Protein AF-A0A4Y7ICF8-F1 (afdb_monomer)

Secondary structure (DSSP, 8-state):
----TT-----STTS---SB------B-TTT-PBPTTSTT-HHHH--SSTTB-TTS-B--TT--SS--SB-TTT--B-S-GGGGGT--EEEEEEEEEE-HHHHHSSS-HHHHHHT--HHHHHHHHTT-TT---EEE-SSS--------SS--GGGSTTSGGGGTTSEEE-THHHHHHHHHH--HHHHHHHHHHHHHHHHHT---S-HHHHHHHHHHHHHHHHHHHHHHHHHHHT--GGGGEEEEEEEPPPP----GGGS--

Radius of gyration: 26.01 Å; Cα contacts (8 Å, |Δi|>4): 330; chains: 1; bounding box: 62×52×72 Å

Structure (mmCIF, N/CA/C/O backbone):
data_AF-A0A4Y7ICF8-F1
#
_entry.id   AF-A0A4Y7ICF8-F1
#
loop_
_atom_site.group_PDB
_atom_site.id
_atom_site.type_symbol
_atom_site.label_atom_id
_atom_site.label_alt_id
_atom_site.label_comp_id
_atom_site.label_asym_id
_atom_site.label_entity_id
_atom_site.label_seq_id
_atom_site.pdbx_PDB_ins_code
_atom_site.Cartn_x
_atom_site.Cartn_y
_atom_site.Cartn_z
_atom_site.occupancy
_atom_site.B_iso_or_equiv
_atom_site.auth_seq_id
_atom_site.auth_comp_id
_atom_site.auth_asym_id
_atom_site.auth_atom_id
_atom_site.pdbx_PDB_model_num
ATOM 1 N N . MET A 1 1 ? -6.013 -11.583 -0.666 1.00 37.50 1 MET A N 1
ATOM 2 C CA . MET A 1 1 ? -6.434 -10.188 -0.905 1.00 37.50 1 MET A CA 1
ATOM 3 C C . MET A 1 1 ? -6.723 -10.080 -2.392 1.00 37.50 1 MET A C 1
ATOM 5 O O . MET A 1 1 ? -5.784 -10.169 -3.164 1.00 37.50 1 MET A O 1
ATOM 9 N N . LYS A 1 2 ? -7.990 -10.036 -2.812 1.00 24.94 2 LYS A N 1
ATOM 10 C CA . LYS A 1 2 ? -8.326 -9.649 -4.188 1.00 24.94 2 LYS A CA 1
ATOM 11 C C . LYS A 1 2 ? -8.774 -8.196 -4.107 1.00 24.94 2 LYS A C 1
ATOM 13 O O . LYS A 1 2 ? -9.753 -7.904 -3.429 1.00 24.94 2 LYS A O 1
ATOM 18 N N . LEU A 1 3 ? -7.976 -7.297 -4.672 1.00 37.34 3 LEU A N 1
ATOM 19 C CA . LEU A 1 3 ? -8.367 -5.911 -4.888 1.00 37.34 3 LEU A CA 1
ATOM 20 C C . LEU A 1 3 ? -9.124 -5.900 -6.213 1.00 37.34 3 LEU A C 1
ATOM 22 O O . LEU A 1 3 ? -8.518 -6.119 -7.259 1.00 37.34 3 LEU A O 1
ATOM 26 N N . ASP A 1 4 ? -10.441 -5.716 -6.172 1.00 30.91 4 ASP A N 1
ATOM 27 C CA . ASP A 1 4 ? -11.190 -5.495 -7.404 1.00 30.91 4 ASP A CA 1
ATOM 28 C C . ASP A 1 4 ? -10.777 -4.152 -8.006 1.00 30.91 4 ASP A C 1
ATOM 30 O O . ASP A 1 4 ? -10.758 -3.122 -7.330 1.00 30.91 4 ASP A O 1
ATOM 34 N N . ARG A 1 5 ? -10.440 -4.164 -9.301 1.00 43.84 5 ARG A N 1
ATOM 35 C CA . ARG A 1 5 ? -9.930 -2.995 -10.036 1.00 43.84 5 ARG A CA 1
ATOM 36 C C . ARG A 1 5 ? -10.930 -1.833 -10.125 1.00 43.84 5 ARG A C 1
ATOM 38 O O . ARG A 1 5 ? -10.510 -0.726 -10.433 1.00 43.84 5 ARG A O 1
ATOM 45 N N . ASN A 1 6 ? -12.212 -2.063 -9.829 1.00 36.66 6 ASN A N 1
ATOM 46 C CA . ASN A 1 6 ? -13.286 -1.085 -10.033 1.00 36.66 6 ASN A CA 1
ATOM 47 C C . ASN A 1 6 ? -14.103 -0.718 -8.790 1.00 36.66 6 ASN A C 1
ATOM 49 O O . ASN A 1 6 ? -14.932 0.185 -8.870 1.00 36.66 6 ASN A O 1
ATOM 53 N N . GLU A 1 7 ? -13.862 -1.327 -7.630 1.00 34.97 7 GLU A N 1
ATOM 54 C CA . GLU A 1 7 ? -14.516 -0.900 -6.397 1.00 34.97 7 GLU A CA 1
ATOM 55 C C . GLU A 1 7 ? -13.495 -0.794 -5.278 1.00 34.97 7 GLU A C 1
ATOM 57 O O . GLU A 1 7 ? -12.789 -1.737 -4.937 1.00 34.97 7 GLU A O 1
ATOM 62 N N . SER A 1 8 ? -13.448 0.376 -4.648 1.00 36.78 8 SER A N 1
ATOM 63 C CA . SER A 1 8 ? -12.671 0.634 -3.441 1.00 36.78 8 SER A CA 1
ATOM 64 C C . SER A 1 8 ? -13.301 -0.053 -2.215 1.00 36.78 8 SER A C 1
ATOM 66 O O . SER A 1 8 ? -13.486 0.549 -1.158 1.00 36.78 8 SER A O 1
ATOM 68 N N . LYS A 1 9 ? -13.659 -1.331 -2.349 1.00 33.44 9 LYS A N 1
ATOM 69 C CA . LYS A 1 9 ? -14.161 -2.198 -1.290 1.00 33.44 9 LYS A CA 1
ATOM 70 C C . LYS A 1 9 ? -13.229 -3.391 -1.178 1.00 33.44 9 LYS A C 1
ATOM 72 O O . LYS A 1 9 ? -13.074 -4.181 -2.101 1.00 33.44 9 LYS A O 1
ATOM 77 N N . ILE A 1 10 ? -12.594 -3.507 -0.021 1.00 41.25 10 ILE A N 1
ATOM 78 C CA . ILE A 1 10 ? -11.820 -4.692 0.324 1.00 41.25 10 ILE A CA 1
ATOM 79 C C . ILE A 1 10 ? -12.811 -5.671 0.935 1.00 41.25 10 ILE A C 1
ATOM 81 O O . ILE A 1 10 ? -13.218 -5.512 2.085 1.00 41.25 10 ILE A O 1
ATOM 85 N N . PHE A 1 11 ? -13.224 -6.665 0.159 1.00 32.59 11 PHE A N 1
ATOM 86 C CA . PHE A 1 11 ? -13.997 -7.781 0.683 1.00 32.59 11 PHE A CA 1
ATOM 87 C C . PHE A 1 11 ? -13.032 -8.805 1.286 1.00 32.59 11 PHE A C 1
ATOM 89 O O . PHE A 1 11 ? -12.333 -9.532 0.580 1.00 32.59 11 PHE A O 1
ATOM 96 N N . PHE A 1 12 ? -12.984 -8.873 2.615 1.00 34.16 12 PHE A N 1
ATOM 97 C CA . PHE A 1 12 ? -12.496 -10.059 3.311 1.00 34.16 12 PHE A CA 1
ATOM 98 C C . PHE A 1 12 ? -13.702 -10.977 3.534 1.00 34.16 12 PHE A C 1
ATOM 100 O O . PHE A 1 12 ? -14.406 -10.787 4.515 1.00 34.16 12 PHE A O 1
ATOM 107 N N . TYR A 1 13 ? -13.949 -11.930 2.622 1.00 32.75 13 TYR A N 1
ATOM 108 C CA . TYR A 1 13 ? -14.934 -13.022 2.772 1.00 32.75 13 TYR A CA 1
ATOM 109 C C . TYR A 1 13 ? -16.255 -12.606 3.452 1.00 32.75 13 TYR A C 1
ATOM 111 O O . TYR A 1 13 ? -16.385 -12.800 4.659 1.00 32.75 13 TYR A O 1
ATOM 119 N N . ASP A 1 14 ? -17.203 -12.031 2.701 1.00 33.19 14 ASP A N 1
ATOM 120 C CA . ASP A 1 14 ? -18.605 -11.775 3.106 1.00 33.19 14 ASP A CA 1
ATOM 121 C C . ASP A 1 14 ? -18.834 -11.200 4.519 1.00 33.19 14 ASP A C 1
ATOM 123 O O . ASP A 1 14 ? -19.905 -11.347 5.109 1.00 33.19 14 ASP A O 1
ATOM 127 N N . ARG A 1 15 ? -17.837 -10.511 5.081 1.00 39.94 15 ARG A N 1
ATOM 128 C CA . ARG A 1 15 ? -17.901 -9.891 6.403 1.00 39.94 15 ARG A CA 1
ATOM 129 C C . ARG A 1 15 ? -17.785 -8.374 6.286 1.00 39.94 15 ARG A C 1
ATOM 131 O O . ARG A 1 15 ? -17.076 -7.883 5.404 1.00 39.94 15 ARG A O 1
ATOM 138 N N . PRO A 1 16 ? -18.478 -7.616 7.161 1.00 50.25 16 PRO A N 1
ATOM 139 C CA . PRO A 1 16 ? -18.352 -6.165 7.203 1.00 50.25 16 PRO A CA 1
ATOM 140 C C . PRO A 1 16 ? -16.881 -5.780 7.354 1.00 50.25 16 PRO A C 1
ATOM 142 O O . PRO A 1 16 ? -16.110 -6.510 7.965 1.00 50.25 16 PRO A O 1
ATOM 145 N N . VAL A 1 17 ? -16.505 -4.636 6.790 1.00 57.00 17 VAL A N 1
ATOM 146 C CA . VAL A 1 17 ? -15.157 -4.051 6.803 1.00 57.00 17 VAL A CA 1
ATOM 147 C C . VAL A 1 17 ? -14.599 -4.017 8.242 1.00 57.00 17 VAL A C 1
ATOM 149 O O . VAL A 1 17 ? -14.860 -3.090 9.011 1.00 57.00 17 VAL A O 1
ATOM 152 N N . VAL A 1 18 ? -13.866 -5.061 8.649 1.00 65.12 18 VAL A N 1
ATOM 153 C CA . VAL A 1 18 ? -13.251 -5.151 9.982 1.00 65.12 18 VAL A CA 1
ATOM 154 C C . VAL A 1 18 ? -11.873 -4.508 9.912 1.00 65.12 18 VAL A C 1
ATOM 156 O O . VAL A 1 18 ? -11.056 -4.882 9.075 1.00 65.12 18 VAL A O 1
ATOM 159 N N . GLY A 1 19 ? -11.615 -3.547 10.796 1.00 82.88 19 GLY A N 1
ATOM 160 C CA . GLY A 1 19 ? -10.272 -3.019 11.031 1.00 82.88 19 GLY A CA 1
ATOM 161 C C . GLY A 1 19 ? -9.960 -1.633 10.467 1.00 82.88 19 GLY A C 1
ATOM 162 O O . GLY A 1 19 ? -8.844 -1.159 10.665 1.00 82.88 19 GLY A O 1
ATOM 163 N N . GLU A 1 20 ? -10.912 -0.965 9.808 1.00 91.06 20 GLU A N 1
ATOM 164 C CA . GLU A 1 20 ? -10.698 0.396 9.300 1.00 91.06 20 GLU A CA 1
ATOM 165 C C . GLU A 1 20 ? -10.719 1.435 10.432 1.00 91.06 20 GLU A C 1
ATOM 167 O O . GLU A 1 20 ? -11.719 1.580 11.142 1.00 91.06 20 GLU A O 1
ATOM 172 N N . VAL A 1 21 ? -9.622 2.181 10.568 1.00 93.38 21 VAL A N 1
ATOM 173 C CA . VAL A 1 21 ? -9.504 3.346 11.449 1.00 93.38 21 VAL A CA 1
ATOM 174 C C . VAL A 1 21 ? -9.906 4.589 10.661 1.00 93.38 21 VAL A C 1
ATOM 176 O O . VAL A 1 21 ? -9.230 4.969 9.705 1.00 93.38 21 VAL A O 1
ATOM 179 N N . THR A 1 22 ? -11.001 5.230 11.066 1.00 91.94 22 THR A N 1
ATOM 180 C CA . THR A 1 22 ? -11.553 6.405 10.370 1.00 91.94 22 THR A CA 1
ATOM 181 C C . THR A 1 22 ? -11.312 7.703 11.127 1.00 91.94 22 THR A C 1
ATOM 183 O O . THR A 1 22 ? -11.233 8.767 10.513 1.00 91.94 22 THR A O 1
ATOM 186 N N . LYS A 1 23 ? -11.181 7.641 12.456 1.00 92.50 23 LYS A N 1
ATOM 187 C CA . LYS A 1 23 ? -10.997 8.820 13.303 1.00 92.50 23 LYS A CA 1
ATOM 188 C C . LYS A 1 23 ? -9.555 8.927 13.801 1.00 92.50 23 LYS A C 1
ATOM 190 O O . LYS A 1 23 ? -8.957 7.917 14.165 1.00 92.50 23 LYS A O 1
ATOM 195 N N . PRO A 1 24 ? -9.011 10.150 13.917 1.00 92.12 24 PRO A N 1
ATOM 196 C CA . PRO A 1 24 ? -7.661 10.367 14.438 1.00 92.12 24 PRO A CA 1
ATOM 197 C C . PRO A 1 24 ? -7.585 10.285 15.974 1.00 92.12 24 PRO A C 1
ATOM 199 O O . PRO A 1 24 ? -6.499 10.369 16.542 1.00 92.12 24 PRO A O 1
ATOM 202 N N . TYR A 1 25 ? -8.725 10.171 16.661 1.00 91.38 25 TYR A N 1
ATOM 203 C CA . TYR A 1 25 ? -8.789 10.214 18.120 1.00 91.38 25 TYR A CA 1
ATOM 204 C C . TYR A 1 25 ? -8.267 8.924 18.772 1.00 91.38 25 TYR A C 1
ATOM 206 O O . TYR A 1 25 ? -8.345 7.834 18.201 1.00 91.38 25 TYR A O 1
ATOM 214 N N . THR A 1 26 ? -7.737 9.056 19.991 1.00 91.31 26 THR A N 1
ATOM 215 C CA . THR A 1 26 ? -7.115 7.964 20.754 1.00 91.31 26 THR A CA 1
ATOM 216 C C . THR A 1 26 ? -7.992 7.531 21.930 1.00 91.31 26 THR A C 1
ATOM 218 O O . THR A 1 26 ? -8.698 6.528 21.835 1.00 91.31 26 THR A O 1
ATOM 221 N N . PHE A 1 27 ? -7.979 8.304 23.014 1.00 90.44 27 PHE A N 1
ATOM 222 C CA . PHE A 1 27 ? -8.767 8.096 24.225 1.00 90.44 27 PHE A CA 1
ATOM 223 C C . PHE A 1 27 ? -9.608 9.331 24.527 1.00 90.44 27 PHE A C 1
ATOM 225 O O . PHE A 1 27 ? -9.193 10.465 24.276 1.00 90.44 27 PHE A O 1
ATOM 232 N N . HIS A 1 28 ? -10.774 9.113 25.121 1.00 89.94 28 HIS A N 1
ATOM 233 C CA . HIS A 1 28 ? -11.604 10.195 25.616 1.00 89.94 28 HIS A CA 1
ATOM 234 C C . HIS A 1 28 ? -11.000 10.785 26.900 1.00 89.94 28 HIS A C 1
ATOM 236 O O . HIS A 1 28 ? -10.842 10.088 27.904 1.00 89.94 28 HIS A O 1
ATOM 242 N N . TYR A 1 29 ? -10.742 12.093 26.898 1.00 89.06 29 TYR A N 1
ATOM 243 C CA . TYR A 1 29 ? -10.015 12.823 27.948 1.00 89.06 29 TYR A CA 1
ATOM 244 C C . TYR A 1 29 ? -10.565 12.671 29.381 1.00 89.06 29 TYR A C 1
ATOM 246 O O . TYR A 1 29 ? -9.799 12.727 30.334 1.00 89.06 29 TYR A O 1
ATOM 254 N N . LYS A 1 30 ? -11.884 12.488 29.560 1.00 91.31 30 LYS A N 1
ATOM 255 C CA . LYS A 1 30 ? -12.498 12.295 30.896 1.00 91.31 30 LYS A CA 1
ATOM 256 C C . LYS A 1 30 ? -12.549 10.848 31.365 1.00 91.31 30 LYS A C 1
ATOM 258 O O . LYS A 1 30 ? -12.506 10.594 32.560 1.00 91.31 30 LYS A O 1
ATOM 263 N N . THR A 1 31 ? -12.772 9.914 30.445 1.00 87.38 31 THR A N 1
ATOM 264 C CA . THR A 1 31 ? -13.128 8.530 30.798 1.00 87.38 31 THR A CA 1
ATOM 265 C C . THR A 1 31 ? -11.957 7.577 30.616 1.00 87.38 31 THR A C 1
ATOM 267 O O . THR A 1 31 ? -12.065 6.426 31.029 1.00 87.38 31 THR A O 1
ATOM 270 N N . ASN A 1 32 ? -10.869 8.028 29.974 1.00 88.00 32 ASN A N 1
ATOM 271 C CA . ASN A 1 32 ? -9.733 7.209 29.551 1.00 88.00 32 ASN A CA 1
ATOM 272 C C . ASN A 1 32 ? -10.155 5.955 28.764 1.00 88.00 32 ASN A C 1
ATOM 274 O O . ASN A 1 32 ? -9.420 4.973 28.693 1.00 88.00 32 ASN A O 1
ATOM 278 N N . LYS A 1 33 ? -11.350 5.982 28.157 1.00 89.31 33 LYS A N 1
ATOM 279 C CA . LYS A 1 33 ? -11.840 4.917 27.282 1.00 89.31 33 LYS A CA 1
ATOM 280 C C . LYS A 1 33 ? -11.407 5.189 25.843 1.00 89.31 33 LYS A C 1
ATOM 282 O O . LYS A 1 33 ? -11.409 6.352 25.430 1.00 89.31 33 LYS A O 1
ATOM 287 N N . PRO A 1 34 ? -11.031 4.153 25.079 1.00 91.94 34 PRO A N 1
ATOM 288 C CA . PRO A 1 34 ? -10.636 4.316 23.690 1.00 91.94 34 PRO A CA 1
ATOM 289 C C . PRO A 1 34 ? -11.825 4.784 22.854 1.00 91.94 34 PRO A C 1
ATOM 291 O O . PRO A 1 34 ? -12.951 4.309 23.013 1.00 91.94 34 PRO A O 1
ATOM 294 N N . GLU A 1 35 ? -11.558 5.708 21.941 1.00 91.69 35 GLU A N 1
ATOM 295 C CA . GLU A 1 35 ? -12.578 6.255 21.054 1.00 91.69 35 GLU A CA 1
ATOM 296 C C . GLU A 1 35 ? -13.023 5.234 19.999 1.00 91.69 35 GLU A C 1
ATOM 298 O O . GLU A 1 35 ? -12.232 4.438 19.475 1.00 91.69 35 GLU A O 1
ATOM 303 N N . LYS A 1 36 ? -14.318 5.263 19.659 1.00 90.12 36 LYS A N 1
ATOM 304 C CA . LYS A 1 36 ? -14.873 4.387 18.619 1.00 90.12 36 LYS A CA 1
ATOM 305 C C . LYS A 1 36 ? -14.318 4.795 17.253 1.00 90.12 36 LYS A C 1
ATOM 307 O O . LYS A 1 36 ? -14.402 5.964 16.879 1.00 90.12 36 LYS A O 1
ATOM 312 N N . ASP A 1 37 ? -13.795 3.813 16.522 1.00 90.62 37 ASP A N 1
ATOM 313 C CA . ASP A 1 37 ? -13.141 3.943 15.211 1.00 90.62 37 ASP A CA 1
ATOM 314 C C . ASP A 1 37 ? -11.835 4.763 15.221 1.00 90.62 37 ASP A C 1
ATOM 316 O O . ASP A 1 37 ? -11.350 5.184 14.170 1.00 90.62 37 ASP A O 1
ATOM 320 N N . GLY A 1 38 ? -11.270 4.980 16.415 1.00 92.06 38 GLY A N 1
ATOM 321 C CA . GLY A 1 38 ? -9.964 5.596 16.629 1.00 92.06 38 GLY A CA 1
ATOM 322 C C . GLY A 1 38 ? -8.797 4.601 16.641 1.00 92.06 38 GLY A C 1
ATOM 323 O O . GLY A 1 38 ? -8.974 3.391 16.483 1.00 92.06 38 GLY A O 1
ATOM 324 N N . LEU A 1 39 ? -7.592 5.111 16.912 1.00 91.12 39 LEU A N 1
ATOM 325 C CA . LEU A 1 39 ? -6.333 4.343 16.896 1.00 91.12 39 LEU A CA 1
ATOM 326 C C . LEU A 1 39 ? -6.250 3.217 17.940 1.00 91.12 39 LEU A C 1
ATOM 328 O O . LEU A 1 39 ? -5.434 2.315 17.798 1.00 91.12 39 LEU A O 1
ATOM 332 N N . PHE A 1 40 ? -7.082 3.255 18.983 1.00 91.94 40 PHE A N 1
ATOM 333 C CA . PHE A 1 40 ? -7.100 2.250 20.054 1.00 91.94 40 PHE A CA 1
ATOM 334 C C . PHE A 1 40 ? -8.442 1.515 20.169 1.00 91.94 40 PHE A C 1
ATOM 336 O O . PHE A 1 40 ? -8.680 0.828 21.169 1.00 91.94 40 PHE A O 1
ATOM 343 N N . CYS A 1 41 ? -9.309 1.654 19.157 1.00 91.75 41 CYS A N 1
ATOM 344 C CA . CYS A 1 41 ? -10.684 1.171 19.182 1.00 91.75 41 CYS A CA 1
ATOM 345 C C . CYS A 1 41 ? -10.776 -0.329 19.499 1.00 91.75 41 CYS A C 1
ATOM 347 O O . CYS A 1 41 ? -10.203 -1.169 18.805 1.00 91.75 41 CYS A O 1
ATOM 349 N N . GLU A 1 42 ? -11.568 -0.677 20.515 1.00 91.12 42 GLU A N 1
ATOM 350 C CA . GLU A 1 42 ? -11.774 -2.070 20.935 1.00 91.12 42 GLU A CA 1
ATOM 351 C C . GLU A 1 42 ? -12.472 -2.926 19.875 1.00 91.12 42 GLU A C 1
ATOM 353 O O . GLU A 1 42 ? -12.245 -4.127 19.802 1.00 91.12 42 GLU A O 1
ATOM 358 N N . ARG A 1 43 ? -13.283 -2.310 19.007 1.00 90.00 43 ARG A N 1
ATOM 359 C CA . ARG A 1 43 ? -13.932 -2.995 17.880 1.00 90.00 43 ARG A CA 1
ATOM 360 C C . ARG A 1 43 ? -12.917 -3.462 16.832 1.00 90.00 43 ARG A C 1
ATOM 362 O O . ARG A 1 43 ? -13.152 -4.458 16.160 1.00 90.00 43 ARG A O 1
ATOM 369 N N . ILE A 1 44 ? -11.823 -2.716 16.666 1.00 90.25 44 ILE A N 1
ATOM 370 C CA . ILE A 1 44 ? -10.804 -2.959 15.635 1.00 90.25 44 ILE A CA 1
ATOM 371 C C . ILE A 1 44 ? -9.700 -3.863 16.160 1.00 90.25 44 ILE A C 1
ATOM 373 O O . ILE A 1 44 ? -9.305 -4.788 15.465 1.00 90.25 44 ILE A O 1
ATOM 377 N N . PHE A 1 45 ? -9.194 -3.581 17.359 1.00 91.00 45 PHE A N 1
ATOM 378 C CA . PHE A 1 45 ? -8.026 -4.267 17.910 1.00 91.00 45 PHE A CA 1
ATOM 379 C C . PHE A 1 45 ? -8.387 -5.350 18.932 1.00 91.00 45 PHE A C 1
ATOM 381 O O . PHE A 1 45 ? -7.522 -6.130 19.308 1.00 91.00 45 PHE A O 1
ATOM 388 N N . GLY A 1 46 ? -9.631 -5.389 19.410 1.00 89.56 46 GLY A N 1
ATOM 389 C CA . GLY A 1 46 ? -10.081 -6.287 20.473 1.00 89.56 46 GLY A CA 1
ATOM 390 C C . GLY A 1 46 ? -10.212 -5.606 21.844 1.00 89.56 46 GLY A C 1
ATOM 391 O O . GLY A 1 46 ? -9.782 -4.459 22.027 1.00 89.56 46 GLY A O 1
ATOM 392 N N . PRO A 1 47 ? -10.810 -6.292 22.830 1.00 91.06 47 PRO A N 1
ATOM 393 C CA . PRO A 1 47 ? -11.186 -5.715 24.121 1.00 91.06 47 PRO A CA 1
ATOM 394 C C . PRO A 1 47 ? -9.977 -5.401 25.013 1.00 91.06 47 PRO A C 1
ATOM 396 O O . PRO A 1 47 ? -8.954 -6.084 24.960 1.00 91.06 47 PRO A O 1
ATOM 399 N N . ILE A 1 48 ? -10.089 -4.382 25.877 1.00 89.62 48 ILE A N 1
ATOM 400 C CA . ILE A 1 48 ? -9.030 -4.040 26.855 1.00 89.62 48 ILE A CA 1
ATOM 401 C C . ILE A 1 48 ? -8.886 -5.137 27.913 1.00 89.62 48 ILE A C 1
ATOM 403 O O . ILE A 1 48 ? -7.773 -5.504 28.293 1.00 89.62 48 ILE A O 1
ATOM 407 N N . LYS A 1 49 ? -10.017 -5.654 28.398 1.00 89.31 49 LYS A N 1
ATOM 408 C CA . LYS A 1 49 ? -10.081 -6.721 29.397 1.00 89.31 49 LYS A CA 1
ATOM 409 C C . LYS A 1 49 ? -10.727 -7.948 28.771 1.00 89.31 49 LYS A C 1
ATOM 411 O O . LYS A 1 49 ? -11.736 -7.833 28.084 1.00 89.31 49 LYS A O 1
ATOM 416 N N . SER A 1 50 ? -10.143 -9.111 29.020 1.00 89.56 50 SER A N 1
ATOM 417 C CA . SER A 1 50 ? -10.588 -10.376 28.443 1.00 89.56 50 SER A CA 1
ATOM 418 C C . SER A 1 50 ? -12.052 -10.647 28.806 1.00 89.56 50 SER A C 1
ATOM 420 O O . SER A 1 50 ? -12.426 -10.573 29.975 1.00 89.56 50 SER A O 1
ATOM 422 N N . GLY A 1 51 ? -12.885 -10.908 27.795 1.00 85.69 51 GLY A N 1
ATOM 423 C CA . GLY A 1 51 ? -14.311 -11.199 27.973 1.00 85.69 51 GLY A CA 1
ATOM 424 C C . GLY A 1 51 ? -15.197 -9.992 28.306 1.00 85.69 51 GLY A C 1
ATOM 425 O O . GLY A 1 51 ? -16.389 -10.181 28.519 1.00 85.69 51 GLY A O 1
ATOM 426 N N . ILE A 1 52 ? -14.669 -8.761 28.333 1.00 89.94 52 ILE A N 1
ATOM 427 C CA . ILE A 1 52 ? -15.435 -7.537 28.630 1.00 89.94 52 ILE A CA 1
ATOM 428 C C . ILE A 1 52 ? -15.442 -6.624 27.402 1.00 89.94 52 ILE A C 1
ATOM 430 O O . ILE A 1 52 ? -14.386 -6.279 26.877 1.00 89.94 52 ILE A O 1
ATOM 434 N N . CYS A 1 53 ? -16.624 -6.195 26.958 1.00 90.62 53 CYS A N 1
ATOM 435 C CA . CYS A 1 53 ? -16.758 -5.249 25.851 1.00 90.62 53 CYS A CA 1
ATOM 436 C C . CYS A 1 53 ? -16.682 -3.779 26.315 1.00 90.62 53 CYS A C 1
ATOM 438 O O . CYS A 1 53 ? -16.835 -3.475 27.499 1.00 90.62 53 CYS A O 1
ATOM 440 N N . ALA A 1 54 ? -16.557 -2.840 25.370 1.00 88.81 54 ALA A N 1
ATOM 441 C CA . ALA A 1 54 ? -16.478 -1.399 25.655 1.00 88.81 54 ALA A CA 1
ATOM 442 C C . ALA A 1 54 ? -17.690 -0.835 26.439 1.00 88.81 54 ALA A C 1
ATOM 444 O O . ALA A 1 54 ? -17.551 0.115 27.224 1.00 88.81 54 ALA A O 1
ATOM 445 N N . CYS A 1 55 ? -18.880 -1.428 26.251 1.00 89.69 55 CYS A N 1
ATOM 446 C CA . CYS A 1 55 ? -20.106 -1.076 26.982 1.00 89.69 55 CYS A CA 1
ATOM 447 C C . CYS A 1 55 ? -20.098 -1.557 28.443 1.00 89.69 55 CYS A C 1
ATOM 449 O O . CYS A 1 55 ? -20.902 -1.076 29.234 1.00 89.69 55 CYS A O 1
ATOM 451 N N . GLY A 1 56 ? -19.199 -2.475 28.812 1.00 85.44 56 GLY A N 1
ATOM 452 C CA . GLY A 1 56 ? -19.148 -3.098 30.137 1.00 85.44 56 GLY A CA 1
ATOM 453 C C . GLY A 1 56 ? -19.912 -4.420 30.248 1.00 85.44 56 GLY A C 1
ATOM 454 O O . GLY A 1 56 ? -19.898 -5.023 31.318 1.00 85.44 56 GLY A O 1
ATOM 455 N N . ASN A 1 57 ? -20.532 -4.906 29.166 1.00 86.12 57 ASN A N 1
ATOM 456 C CA . ASN A 1 57 ? -21.091 -6.259 29.145 1.00 86.12 57 ASN A CA 1
ATOM 457 C C . ASN A 1 57 ? -19.936 -7.266 29.188 1.00 86.12 57 ASN A C 1
ATOM 459 O O . ASN A 1 57 ? -18.936 -7.087 28.487 1.00 86.12 57 ASN A O 1
ATOM 463 N N . TYR A 1 58 ? -20.073 -8.313 29.997 1.00 83.31 58 TYR A N 1
ATOM 464 C CA . TYR A 1 58 ? -19.064 -9.356 30.142 1.00 83.31 58 TYR A CA 1
ATOM 465 C C . TYR A 1 58 ? -19.626 -10.718 29.734 1.00 83.31 58 TYR A C 1
ATOM 467 O O . TYR A 1 58 ? -20.822 -10.973 29.878 1.00 83.31 58 TYR A O 1
ATOM 475 N N . ARG A 1 59 ? -18.756 -11.590 29.227 1.00 78.88 59 ARG A N 1
ATOM 476 C CA . ARG A 1 59 ? -19.043 -12.996 28.934 1.00 78.88 59 ARG A CA 1
ATOM 477 C C . ARG A 1 59 ? -17.851 -13.863 29.315 1.00 78.88 59 ARG A C 1
ATOM 479 O O . ARG A 1 59 ? -16.702 -13.440 29.175 1.00 78.88 59 ARG A O 1
ATOM 486 N N . VAL A 1 60 ? -18.132 -15.069 29.802 1.00 75.81 60 VAL A N 1
ATOM 487 C CA . VAL A 1 60 ? -17.093 -16.050 30.121 1.00 75.81 60 VAL A CA 1
ATOM 488 C C . VAL A 1 60 ? -16.530 -16.592 28.811 1.00 75.81 60 VAL A C 1
ATOM 490 O O . VAL A 1 60 ? -17.259 -17.031 27.924 1.00 75.81 60 VAL A O 1
ATOM 493 N N . ILE A 1 61 ? -15.210 -16.504 28.666 1.00 68.19 61 ILE A N 1
ATOM 494 C CA . ILE A 1 61 ? -14.501 -17.010 27.492 1.00 68.19 61 ILE A CA 1
ATOM 495 C C . ILE A 1 61 ? -14.548 -18.541 27.551 1.00 68.19 61 ILE A C 1
ATOM 497 O O . ILE A 1 61 ? -13.974 -19.123 28.468 1.00 68.19 61 ILE A O 1
ATOM 501 N N . GLY A 1 62 ? -15.205 -19.179 26.579 1.00 64.12 62 GLY A N 1
ATOM 502 C CA . GLY A 1 62 ? -15.275 -20.643 26.470 1.00 64.12 62 GLY A CA 1
ATOM 503 C C . GLY A 1 62 ? -16.678 -21.246 26.539 1.00 64.12 62 GLY A C 1
ATOM 504 O O . GLY A 1 62 ? -16.808 -22.446 26.326 1.00 64.12 62 GLY A O 1
ATOM 505 N N . ASP A 1 63 ? -17.725 -20.450 26.774 1.00 57.56 63 ASP A N 1
ATOM 506 C CA . ASP A 1 63 ? -19.098 -20.940 26.630 1.00 57.56 63 ASP A CA 1
ATOM 507 C C . ASP A 1 63 ? -19.432 -21.080 25.133 1.00 57.56 63 ASP A C 1
ATOM 509 O O . ASP A 1 63 ? -19.822 -20.123 24.468 1.00 57.56 63 ASP A O 1
ATOM 513 N N . GLU A 1 64 ? -19.245 -22.287 24.588 1.00 54.75 64 GLU A N 1
ATOM 514 C CA . GLU A 1 64 ? -19.518 -22.684 23.191 1.00 54.75 64 GLU A CA 1
ATOM 515 C C . GLU A 1 64 ? -21.018 -22.723 22.830 1.00 54.75 64 GLU A C 1
ATOM 517 O O . GLU A 1 64 ? -21.442 -23.472 21.949 1.00 54.75 64 GLU A O 1
ATOM 522 N N . LYS A 1 65 ? -21.863 -21.949 23.515 1.00 56.41 65 LYS A N 1
ATOM 523 C CA . LYS A 1 65 ? -23.274 -21.829 23.135 1.00 56.41 65 LYS A CA 1
ATOM 524 C C . LYS A 1 65 ? -23.410 -20.864 21.960 1.00 56.41 65 LYS A C 1
ATOM 526 O O . LYS A 1 65 ? -22.537 -20.029 21.743 1.00 56.41 65 LYS A O 1
ATOM 531 N N . GLU A 1 66 ? -24.494 -21.013 21.198 1.00 57.94 66 GLU A N 1
ATOM 532 C CA . GLU A 1 66 ? -24.870 -20.315 19.948 1.00 57.94 66 GLU A CA 1
ATOM 533 C C . GLU A 1 66 ? -25.007 -18.777 20.062 1.00 57.94 66 GLU A C 1
ATOM 535 O O . GLU A 1 66 ? -25.730 -18.131 19.306 1.00 57.94 66 GLU A O 1
ATOM 540 N N . ASP A 1 67 ? -24.323 -18.165 21.020 1.00 58.28 67 ASP A N 1
ATOM 541 C CA . ASP A 1 67 ? -24.388 -16.758 21.333 1.00 58.28 67 ASP A CA 1
ATOM 542 C C . ASP A 1 67 ? -23.516 -15.919 20.382 1.00 58.28 67 ASP A C 1
ATOM 544 O O . ASP A 1 67 ? -22.451 -16.347 19.917 1.00 58.28 67 ASP A O 1
ATOM 548 N N . PRO A 1 68 ? -23.922 -14.667 20.099 1.00 63.78 68 PRO A N 1
ATOM 549 C CA . PRO A 1 68 ? -23.211 -13.814 19.158 1.00 63.78 68 PRO A CA 1
ATOM 550 C C . PRO A 1 68 ? -21.790 -13.516 19.650 1.00 63.78 68 PRO A C 1
ATOM 552 O O . PRO A 1 68 ? -21.600 -12.987 20.743 1.00 63.78 68 PRO A O 1
ATOM 555 N N . LYS A 1 69 ? -20.779 -13.797 18.817 1.00 78.06 69 LYS A N 1
ATOM 556 C CA . LYS A 1 69 ? -19.352 -13.532 19.119 1.00 78.06 69 LYS A CA 1
ATOM 557 C C . LYS A 1 69 ? -19.043 -12.055 19.398 1.00 78.06 69 LYS A C 1
ATOM 559 O O . LYS A 1 69 ? -18.055 -11.735 20.057 1.00 78.06 69 LYS A O 1
ATOM 564 N N . PHE A 1 70 ? -19.895 -11.160 18.908 1.00 85.31 70 PHE A N 1
ATOM 565 C CA . PHE A 1 70 ? -19.760 -9.714 19.030 1.00 85.31 70 PHE A CA 1
ATOM 566 C C . PHE A 1 70 ? -20.868 -9.136 19.906 1.00 85.31 70 PHE A C 1
ATOM 568 O O . PHE A 1 70 ? -22.003 -9.606 19.897 1.00 85.31 70 PHE A O 1
ATOM 575 N N . CYS A 1 71 ? -20.560 -8.063 20.627 1.00 87.00 71 CYS A N 1
ATOM 576 C CA . CYS A 1 71 ? -21.573 -7.288 21.330 1.00 87.00 71 CYS A CA 1
ATOM 577 C C . CYS A 1 71 ? -22.460 -6.518 20.335 1.00 87.00 71 CYS A C 1
ATOM 579 O O . CYS A 1 71 ? -21.946 -5.742 19.536 1.00 87.00 71 CYS A O 1
ATOM 581 N N . GLU A 1 72 ? -23.783 -6.647 20.439 1.00 86.50 72 GLU A N 1
ATOM 582 C CA . GLU A 1 72 ? -24.744 -5.979 19.541 1.00 86.50 72 GLU A CA 1
ATOM 583 C C . GLU A 1 72 ? -24.679 -4.442 19.597 1.00 86.50 72 GLU A C 1
ATOM 585 O O . GLU A 1 72 ? -24.943 -3.767 18.607 1.00 86.50 72 GLU A O 1
ATOM 590 N N . GLN A 1 73 ? -24.281 -3.871 20.740 1.00 86.25 73 GLN A N 1
ATOM 591 C CA . GLN A 1 73 ? -24.232 -2.417 20.932 1.00 86.25 73 GLN A CA 1
ATOM 592 C C . GLN A 1 73 ? -22.921 -1.781 20.445 1.00 86.25 73 GLN A C 1
ATOM 594 O O . GLN A 1 73 ? -22.935 -0.760 19.755 1.00 86.25 73 GLN A O 1
ATOM 599 N N . CYS A 1 74 ? -21.767 -2.350 20.816 1.00 87.06 74 CYS A N 1
ATOM 600 C CA . CYS A 1 74 ? -20.455 -1.772 20.484 1.00 87.06 74 CYS A CA 1
ATOM 601 C C . CYS A 1 74 ? -19.709 -2.491 19.353 1.00 87.06 74 CYS A C 1
ATOM 603 O O . CYS A 1 74 ? -18.752 -1.929 18.817 1.00 87.06 74 CYS A O 1
ATOM 605 N N . GLY A 1 75 ? -20.122 -3.703 18.979 1.00 87.19 75 GLY A N 1
ATOM 606 C CA . GLY A 1 75 ? -19.456 -4.528 17.970 1.00 87.19 75 GLY A CA 1
ATOM 607 C C . GLY A 1 75 ? -18.108 -5.105 18.410 1.00 87.19 75 GLY A C 1
ATOM 608 O O . GLY A 1 75 ? -17.377 -5.611 17.567 1.00 87.19 75 GLY A O 1
ATOM 609 N N . VAL A 1 76 ? -17.746 -5.003 19.694 1.00 89.19 76 VAL A N 1
ATOM 610 C CA . VAL A 1 76 ? -16.503 -5.580 20.235 1.00 89.19 76 VAL A CA 1
ATOM 611 C C . VAL A 1 76 ? -16.658 -7.091 20.364 1.00 89.19 76 VAL A C 1
ATOM 613 O O . VAL A 1 76 ? -17.694 -7.573 20.826 1.00 89.19 76 VAL A O 1
ATOM 616 N N . GLU A 1 77 ? -15.627 -7.822 19.954 1.00 87.00 77 GLU A N 1
ATOM 617 C CA . GLU A 1 77 ? -15.567 -9.277 20.065 1.00 87.00 77 GLU A CA 1
ATOM 618 C C . GLU A 1 77 ? -15.266 -9.702 21.509 1.00 87.00 77 GLU A C 1
ATOM 620 O O . GLU A 1 77 ? -14.376 -9.147 22.161 1.00 87.00 77 GLU A O 1
ATOM 625 N N . PHE A 1 78 ? -15.993 -10.698 22.016 1.00 86.88 78 PHE A N 1
ATOM 626 C CA . PHE A 1 78 ? -15.738 -11.271 23.339 1.00 86.88 78 PHE A CA 1
ATOM 627 C C . PHE A 1 78 ? -14.576 -12.268 23.269 1.00 86.88 78 PHE A C 1
ATOM 629 O O . PHE A 1 78 ? -14.770 -13.477 23.195 1.00 86.88 78 PHE A O 1
ATOM 636 N N . VAL A 1 79 ? -13.353 -11.743 23.278 1.00 86.94 79 VAL A N 1
ATOM 637 C CA . VAL A 1 79 ? -12.109 -12.523 23.205 1.00 86.94 79 VAL A CA 1
ATOM 638 C C . VAL A 1 79 ? -11.135 -12.121 24.308 1.00 86.94 79 VAL A C 1
ATOM 640 O O . VAL A 1 79 ? -11.385 -11.217 25.111 1.00 86.94 79 VAL A O 1
ATOM 643 N N . ASP A 1 80 ? -10.010 -12.824 24.372 1.00 87.81 80 ASP A N 1
ATOM 644 C CA . ASP A 1 80 ? -8.905 -12.453 25.240 1.00 87.81 80 ASP A CA 1
ATOM 645 C C . ASP A 1 80 ? -8.254 -11.140 24.768 1.00 87.81 80 ASP A C 1
ATOM 647 O O . ASP A 1 80 ? -7.972 -10.967 23.580 1.00 87.81 80 ASP A O 1
ATOM 651 N N . SER A 1 81 ? -7.946 -10.232 25.698 1.00 89.25 81 SER A N 1
ATOM 652 C CA . SER A 1 81 ? -7.266 -8.964 25.405 1.00 89.25 81 SER A CA 1
ATOM 653 C C . SER A 1 81 ? -5.884 -9.150 24.769 1.00 89.25 81 SER A C 1
ATOM 655 O O . SER A 1 81 ? -5.365 -8.234 24.125 1.00 89.25 81 SER A O 1
ATOM 657 N N . ARG A 1 82 ? -5.298 -10.354 24.870 1.00 87.44 82 ARG A N 1
ATOM 658 C CA . ARG A 1 82 ? -4.075 -10.745 24.148 1.00 87.44 82 ARG A CA 1
ATOM 659 C C . ARG A 1 82 ? -4.171 -10.529 22.634 1.00 87.44 82 ARG A C 1
ATOM 661 O O . ARG A 1 82 ? -3.141 -10.244 22.022 1.00 87.44 82 ARG A O 1
ATOM 668 N N . ILE A 1 83 ? -5.368 -10.591 22.040 1.00 87.88 83 ILE A N 1
ATOM 669 C CA . ILE A 1 83 ? -5.563 -10.389 20.596 1.00 87.88 83 ILE A CA 1
ATOM 670 C C . ILE A 1 83 ? -5.111 -8.996 20.125 1.00 87.88 83 ILE A C 1
ATOM 672 O O . ILE A 1 83 ? -4.598 -8.872 19.012 1.00 87.88 83 ILE A O 1
ATOM 676 N N . ARG A 1 84 ? -5.156 -7.979 21.006 1.00 89.69 84 ARG A N 1
ATOM 677 C CA . ARG A 1 84 ? -4.719 -6.596 20.723 1.00 89.69 84 ARG A CA 1
ATOM 678 C C . ARG A 1 84 ? -3.261 -6.482 20.304 1.00 89.69 84 ARG A C 1
ATOM 680 O O . ARG A 1 84 ? -2.884 -5.475 19.724 1.00 89.69 84 ARG A O 1
ATOM 687 N N . ARG A 1 85 ? -2.442 -7.497 20.596 1.00 88.94 85 ARG A N 1
ATOM 688 C CA . ARG A 1 85 ? -1.027 -7.560 20.196 1.00 88.94 85 ARG A CA 1
ATOM 689 C C . ARG A 1 85 ? -0.821 -8.081 18.774 1.00 88.94 85 ARG A C 1
ATOM 691 O O . ARG A 1 85 ? 0.260 -7.895 18.229 1.00 88.94 85 ARG A O 1
ATOM 698 N N . TYR A 1 86 ? -1.822 -8.748 18.208 1.00 87.38 86 TYR A N 1
ATOM 699 C CA . TYR A 1 86 ? -1.725 -9.453 16.929 1.00 87.38 86 TYR A CA 1
ATOM 700 C C . TYR A 1 86 ? -2.652 -8.862 15.866 1.00 87.38 86 TYR A C 1
ATOM 702 O O . TYR A 1 86 ? -2.340 -8.917 14.679 1.00 87.38 86 TYR A O 1
ATOM 710 N N . GLN A 1 87 ? -3.783 -8.289 16.277 1.00 87.19 87 GLN A N 1
ATOM 711 C CA . GLN A 1 87 ? -4.772 -7.734 15.365 1.00 87.19 87 GLN A CA 1
ATOM 712 C C . GLN A 1 87 ? -4.294 -6.393 14.801 1.00 87.19 87 GLN A C 1
ATOM 714 O O . GLN A 1 87 ? -4.072 -5.441 15.544 1.00 87.19 87 GLN A O 1
ATOM 719 N N . MET A 1 88 ? -4.123 -6.322 13.482 1.00 89.88 88 MET A N 1
ATOM 720 C CA . MET A 1 88 ? -3.759 -5.090 12.783 1.00 89.88 88 MET A CA 1
ATOM 721 C C . MET A 1 88 ? -5.011 -4.331 12.347 1.00 89.88 88 MET A C 1
ATOM 723 O O . MET A 1 88 ? -6.004 -4.934 11.939 1.00 89.88 88 MET A O 1
ATOM 727 N N . GLY A 1 89 ? -4.935 -3.005 12.389 1.00 91.31 89 GLY A N 1
ATOM 728 C CA . GLY A 1 89 ? -5.900 -2.135 11.726 1.00 91.31 89 GLY A CA 1
ATOM 729 C C . GLY A 1 89 ? -5.382 -1.707 10.356 1.00 91.31 89 GLY A C 1
ATOM 730 O O . GLY A 1 89 ? -4.258 -2.027 9.961 1.00 91.31 89 GLY A O 1
ATOM 731 N N . TYR A 1 90 ? -6.172 -0.928 9.634 1.00 92.75 90 TYR A N 1
ATOM 732 C CA . TYR A 1 90 ? -5.710 -0.219 8.448 1.00 92.75 90 TYR A CA 1
ATOM 733 C C . TYR A 1 90 ? -6.442 1.109 8.281 1.00 92.75 90 TYR A C 1
ATOM 735 O O . TYR A 1 90 ? -7.527 1.320 8.815 1.00 92.75 90 TYR A O 1
ATOM 743 N N . ILE A 1 91 ? -5.838 2.004 7.510 1.00 93.19 91 ILE A N 1
ATOM 744 C CA . ILE A 1 91 ? -6.427 3.262 7.067 1.00 93.19 91 ILE A CA 1
ATOM 745 C C . ILE A 1 91 ? -6.580 3.173 5.556 1.00 93.19 91 ILE A C 1
ATOM 747 O O . ILE A 1 91 ? -5.604 2.930 4.836 1.00 93.19 91 ILE A O 1
ATOM 751 N N . LYS A 1 92 ? -7.804 3.375 5.071 1.00 91.62 92 LYS A N 1
ATOM 752 C CA . LYS A 1 92 ? -8.068 3.533 3.646 1.00 91.62 92 LYS A CA 1
ATOM 753 C C . LYS A 1 92 ? -7.623 4.921 3.210 1.00 91.62 92 LYS A C 1
ATOM 755 O O . LYS A 1 92 ? -8.117 5.930 3.707 1.00 91.62 92 LYS A O 1
ATOM 760 N N . LEU A 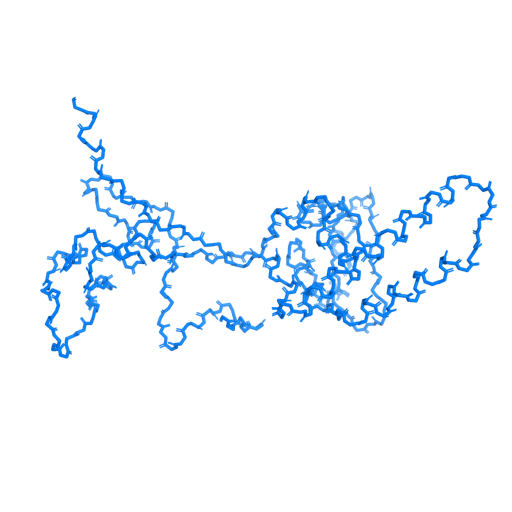1 93 ? -6.666 4.971 2.291 1.00 90.56 93 LEU A N 1
ATOM 761 C CA . LEU A 1 93 ? -6.173 6.235 1.771 1.00 90.56 93 LEU A CA 1
ATOM 762 C C . LEU A 1 93 ? -7.171 6.784 0.750 1.00 90.56 93 LEU A C 1
ATOM 764 O O . LEU A 1 93 ? -7.671 6.047 -0.099 1.00 90.56 93 LEU A O 1
ATOM 768 N N . ALA A 1 94 ? -7.445 8.086 0.823 1.00 89.12 94 ALA A N 1
ATOM 769 C CA . ALA A 1 94 ? -8.278 8.762 -0.170 1.00 89.12 94 ALA A CA 1
ATOM 770 C C . ALA A 1 94 ? -7.611 8.770 -1.556 1.00 89.12 94 ALA A C 1
ATOM 772 O O . ALA A 1 94 ? -8.288 8.636 -2.571 1.00 89.12 94 ALA A O 1
ATOM 773 N N . CYS A 1 95 ? -6.280 8.876 -1.576 1.00 86.06 95 CYS A N 1
ATOM 774 C CA . CYS A 1 95 ? -5.460 8.829 -2.778 1.00 86.06 95 CYS A CA 1
ATOM 775 C C . CYS A 1 95 ? -4.342 7.790 -2.612 1.00 86.06 95 CYS A C 1
ATOM 777 O O . CYS A 1 95 ? -3.806 7.653 -1.509 1.00 86.06 95 CYS A O 1
ATOM 779 N N . PRO A 1 96 ? -3.954 7.085 -3.688 1.00 90.00 96 PRO A N 1
ATOM 780 C CA . PRO A 1 96 ? -2.806 6.187 -3.656 1.00 90.00 96 PRO A CA 1
ATOM 781 C C . PRO A 1 96 ? -1.513 6.943 -3.315 1.00 90.00 96 PRO A C 1
ATOM 783 O O . PRO A 1 96 ? -1.345 8.097 -3.706 1.00 90.00 96 PRO A O 1
ATOM 786 N N . ILE A 1 97 ? -0.588 6.287 -2.611 1.00 91.56 97 ILE A N 1
ATOM 787 C CA . ILE A 1 97 ? 0.710 6.840 -2.196 1.00 91.56 97 ILE A CA 1
ATOM 788 C C . ILE A 1 97 ? 1.821 5.857 -2.567 1.00 91.56 97 ILE A C 1
ATOM 790 O O . ILE A 1 97 ? 1.758 4.677 -2.237 1.00 91.56 97 ILE A O 1
ATOM 794 N N . THR A 1 98 ? 2.882 6.324 -3.221 1.00 92.69 98 THR A N 1
ATOM 795 C CA . THR A 1 98 ? 4.072 5.501 -3.491 1.00 92.69 98 THR A CA 1
ATOM 796 C C . THR A 1 98 ? 4.843 5.222 -2.209 1.00 92.69 98 THR A C 1
ATOM 798 O O . THR A 1 98 ? 5.201 6.152 -1.482 1.00 92.69 98 THR A O 1
ATOM 801 N N . HIS A 1 99 ? 5.179 3.960 -1.955 1.00 92.56 99 HIS A N 1
ATOM 802 C CA . HIS A 1 99 ? 6.012 3.631 -0.808 1.00 92.56 99 HIS A CA 1
ATOM 803 C C . HIS A 1 99 ? 7.457 4.117 -1.018 1.00 92.56 99 HIS A C 1
ATOM 805 O O . HIS A 1 99 ? 8.101 3.813 -2.027 1.00 92.56 99 HIS A O 1
ATOM 811 N N . VAL A 1 100 ? 7.992 4.850 -0.036 1.00 92.38 100 VAL A N 1
ATOM 812 C CA . VAL A 1 100 ? 9.280 5.558 -0.148 1.00 92.38 100 VAL A CA 1
ATOM 813 C C . VAL A 1 100 ? 10.440 4.615 -0.469 1.00 92.38 100 VAL A C 1
ATOM 815 O O . VAL A 1 100 ? 11.315 4.982 -1.251 1.00 92.38 100 VAL A O 1
ATOM 818 N N . TRP A 1 101 ? 10.442 3.387 0.064 1.00 93.44 101 TRP A N 1
ATOM 819 C CA . TRP A 1 101 ? 11.519 2.428 -0.215 1.00 93.44 101 TRP A CA 1
ATOM 820 C C . TRP A 1 101 ? 11.584 2.001 -1.680 1.00 93.44 101 TRP A C 1
ATOM 822 O O . TRP A 1 101 ? 12.674 1.718 -2.158 1.00 93.44 101 TRP A O 1
ATOM 832 N N . TYR A 1 102 ? 10.471 1.976 -2.417 1.00 93.31 102 TYR A N 1
ATOM 833 C CA . TYR A 1 102 ? 10.501 1.603 -3.837 1.00 93.31 102 TYR A CA 1
ATOM 834 C C . TYR A 1 102 ? 10.868 2.776 -4.747 1.00 93.31 102 TYR A C 1
ATOM 836 O O . TYR A 1 102 ? 11.382 2.555 -5.842 1.00 93.31 102 TYR A O 1
ATOM 844 N N . LEU A 1 103 ? 10.646 4.008 -4.277 1.00 91.06 103 LEU A N 1
ATOM 845 C CA . LEU A 1 103 ? 10.974 5.229 -5.006 1.00 91.06 103 LEU A CA 1
ATOM 846 C C . LEU A 1 103 ? 12.421 5.682 -4.777 1.00 91.06 103 LEU A C 1
ATOM 848 O O . LEU A 1 103 ? 13.148 5.879 -5.746 1.00 91.06 103 LEU A O 1
ATOM 852 N N . LYS A 1 104 ? 12.830 5.858 -3.514 1.00 89.88 104 LYS A N 1
ATOM 853 C CA . LYS A 1 104 ? 14.101 6.501 -3.129 1.00 89.88 104 LYS A CA 1
ATOM 854 C C . LYS A 1 104 ? 15.260 5.531 -2.897 1.00 89.88 104 LYS A C 1
ATOM 856 O O . LYS A 1 104 ? 16.372 5.980 -2.630 1.00 89.88 104 LYS A O 1
ATOM 861 N N . SER A 1 105 ? 15.027 4.219 -2.969 1.00 89.00 105 SER A N 1
ATOM 862 C CA . SER A 1 105 ? 16.127 3.248 -2.920 1.00 89.00 105 SER A CA 1
ATOM 863 C C . SER A 1 105 ? 17.086 3.445 -4.092 1.00 89.00 105 SER A C 1
ATOM 865 O O . SER A 1 105 ? 16.701 3.905 -5.166 1.00 89.00 105 SER A O 1
ATOM 867 N N . LEU A 1 106 ? 18.355 3.097 -3.882 1.00 87.12 106 LEU A N 1
ATOM 868 C CA . LEU A 1 106 ? 19.376 3.094 -4.922 1.00 87.12 106 LEU A CA 1
ATOM 869 C C . LEU A 1 106 ? 19.867 1.651 -5.123 1.00 87.12 106 LEU A C 1
ATOM 871 O O . LEU A 1 106 ? 20.500 1.108 -4.219 1.00 87.12 106 LEU A O 1
ATOM 875 N N . PRO A 1 107 ? 19.612 1.024 -6.285 1.00 87.31 107 PRO A N 1
ATOM 876 C CA . PRO A 1 107 ? 18.811 1.526 -7.404 1.00 87.31 107 PRO A CA 1
ATOM 877 C C . PRO A 1 107 ? 17.300 1.495 -7.099 1.00 87.31 107 PRO A C 1
ATOM 879 O O . PRO A 1 107 ? 16.830 0.622 -6.376 1.00 87.31 107 PRO A O 1
ATOM 882 N N . SER A 1 108 ? 16.544 2.427 -7.682 1.00 92.88 108 SER A N 1
ATOM 883 C CA . SER A 1 108 ? 15.100 2.549 -7.442 1.00 92.88 108 SER A CA 1
ATOM 884 C C . SER A 1 108 ? 14.320 1.503 -8.234 1.00 92.88 108 SER A C 1
ATOM 886 O O . SER A 1 108 ? 14.528 1.342 -9.439 1.00 92.88 108 SER A O 1
ATOM 888 N N . TYR A 1 109 ? 13.411 0.790 -7.567 1.00 93.56 109 TYR A N 1
ATOM 889 C CA . TYR A 1 109 ? 12.609 -0.272 -8.182 1.00 93.56 109 TYR A CA 1
ATOM 890 C C . TYR A 1 109 ? 11.644 0.283 -9.233 1.00 93.56 109 TYR A C 1
ATOM 892 O O . TYR A 1 109 ? 11.592 -0.228 -10.352 1.00 93.56 109 TYR A O 1
ATOM 900 N N . ILE A 1 110 ? 10.928 1.361 -8.894 1.00 93.12 110 ILE A N 1
ATOM 901 C CA . ILE A 1 110 ? 9.958 2.002 -9.794 1.00 93.12 110 ILE A CA 1
ATOM 902 C C . ILE A 1 110 ? 10.686 2.611 -11.000 1.00 93.12 110 ILE A C 1
ATOM 904 O O . ILE A 1 110 ? 10.266 2.410 -12.138 1.00 93.12 110 ILE A O 1
ATOM 908 N N . ALA A 1 111 ? 11.813 3.290 -10.763 1.00 92.75 111 ALA A N 1
ATOM 909 C CA . ALA A 1 111 ? 12.632 3.876 -11.823 1.00 92.75 111 ALA A CA 1
ATOM 910 C C . ALA A 1 111 ? 13.170 2.824 -12.801 1.00 92.75 111 ALA A C 1
ATOM 912 O O . ALA A 1 111 ? 13.114 3.025 -14.012 1.00 92.75 111 ALA A O 1
ATOM 913 N N . ASN A 1 112 ? 13.650 1.686 -12.288 1.00 92.69 112 ASN A N 1
ATOM 914 C CA . ASN A 1 112 ? 14.156 0.600 -13.126 1.00 92.69 112 ASN A CA 1
ATOM 915 C C . ASN A 1 112 ? 13.058 -0.029 -13.988 1.00 92.69 112 ASN A C 1
ATOM 917 O O . ASN A 1 112 ? 13.305 -0.334 -15.151 1.00 92.69 112 ASN A O 1
ATOM 921 N N . LEU A 1 113 ? 11.857 -0.231 -13.439 1.00 92.25 113 LEU A N 1
ATOM 922 C CA . LEU A 1 113 ? 10.748 -0.825 -14.187 1.00 92.25 113 LEU A CA 1
ATOM 923 C C . LEU A 1 113 ? 10.205 0.118 -15.265 1.00 92.25 113 LEU A C 1
ATOM 925 O O . LEU A 1 113 ? 9.983 -0.329 -16.392 1.00 92.25 113 LEU A O 1
ATOM 929 N N . LEU A 1 114 ? 10.048 1.405 -14.944 1.00 89.81 114 LEU A N 1
ATOM 930 C CA . LEU A 1 114 ? 9.516 2.419 -15.861 1.00 89.81 114 LEU A CA 1
ATOM 931 C C . LEU A 1 114 ? 10.565 3.023 -16.806 1.00 89.81 114 LEU A C 1
ATOM 933 O O . LEU A 1 114 ? 10.188 3.754 -17.716 1.00 89.81 114 LEU A O 1
ATOM 937 N N . ASP A 1 115 ? 11.851 2.719 -16.614 1.00 90.00 115 ASP A N 1
ATOM 938 C CA . ASP A 1 115 ? 12.973 3.297 -17.372 1.00 90.00 115 ASP A CA 1
ATOM 939 C C . ASP A 1 115 ? 13.001 4.826 -17.351 1.00 90.00 115 ASP A C 1
ATOM 941 O O . ASP A 1 115 ? 13.141 5.502 -18.371 1.00 90.00 115 ASP A O 1
ATOM 945 N N . LYS A 1 116 ? 12.815 5.380 -16.151 1.00 88.00 116 LYS A N 1
ATOM 946 C CA . LYS A 1 116 ? 12.747 6.823 -15.924 1.00 88.00 116 LYS A CA 1
ATOM 947 C C . LYS A 1 116 ? 13.753 7.267 -14.877 1.00 88.00 116 LYS A C 1
ATOM 949 O O . LYS A 1 116 ? 13.987 6.545 -13.906 1.00 88.00 116 LYS A O 1
ATOM 954 N N . PRO A 1 117 ? 14.338 8.465 -15.020 1.00 88.19 117 PRO A N 1
ATOM 955 C CA . PRO A 1 117 ? 15.151 9.033 -13.962 1.00 88.19 117 PRO A CA 1
ATOM 956 C C . PRO A 1 117 ? 14.287 9.307 -12.724 1.00 88.19 117 PRO A C 1
ATOM 958 O O . PRO A 1 117 ? 13.148 9.757 -12.826 1.00 88.19 117 PRO A O 1
ATOM 961 N N . ILE A 1 118 ? 14.867 9.100 -11.539 1.00 89.50 118 ILE A N 1
ATOM 962 C CA . ILE A 1 118 ? 14.180 9.318 -10.254 1.00 89.50 118 ILE A CA 1
ATOM 963 C C . ILE A 1 118 ? 13.624 10.746 -10.156 1.00 89.50 118 ILE A C 1
ATOM 965 O O . ILE A 1 118 ? 12.513 10.918 -9.679 1.00 89.50 118 ILE A O 1
ATOM 969 N N . LYS A 1 119 ? 14.346 11.749 -10.677 1.00 86.94 119 LYS A N 1
ATOM 970 C CA . LYS A 1 119 ? 13.915 13.158 -10.657 1.00 86.94 119 LYS A CA 1
ATOM 971 C C . LYS A 1 119 ? 12.584 13.401 -11.373 1.00 86.94 119 LYS A C 1
ATOM 973 O O . LYS A 1 119 ? 11.770 14.158 -10.869 1.00 86.94 119 LYS A O 1
ATOM 978 N N . GLU A 1 120 ? 12.373 12.749 -12.517 1.00 84.69 120 GLU A N 1
ATOM 979 C CA . GLU A 1 120 ? 11.110 12.842 -13.265 1.00 84.69 120 GLU A CA 1
ATOM 980 C C . GLU A 1 120 ? 9.983 12.140 -12.495 1.00 84.69 120 GLU A C 1
ATOM 982 O O . GLU A 1 120 ? 8.863 12.622 -12.422 1.00 84.69 120 GLU A O 1
ATOM 987 N N . LEU A 1 121 ? 10.271 11.005 -11.851 1.00 85.88 121 LEU A N 1
ATOM 988 C CA . LEU A 1 121 ? 9.275 10.327 -11.018 1.00 85.88 121 LEU A CA 1
ATOM 989 C C . LEU A 1 121 ? 8.927 11.125 -9.754 1.00 85.88 121 LEU A C 1
ATOM 991 O O . LEU A 1 121 ? 7.771 11.133 -9.341 1.00 85.88 121 LEU A O 1
ATOM 995 N N . GLU A 1 122 ? 9.900 11.796 -9.139 1.00 86.94 122 GLU A N 1
ATOM 996 C CA . GLU A 1 122 ? 9.677 12.658 -7.978 1.00 86.94 122 GLU A CA 1
ATOM 997 C C . GLU A 1 122 ? 8.798 13.860 -8.329 1.00 86.94 122 GLU A C 1
ATOM 999 O O . GLU A 1 122 ? 7.837 14.106 -7.602 1.00 86.94 122 GLU A O 1
ATOM 1004 N N . GLY A 1 123 ? 9.054 14.553 -9.444 1.00 82.19 123 GLY A N 1
ATOM 1005 C CA . GLY A 1 123 ? 8.229 15.693 -9.857 1.00 82.19 123 GLY A CA 1
ATOM 1006 C C . GLY A 1 123 ? 6.772 15.298 -10.125 1.00 82.19 123 GLY A C 1
ATOM 1007 O O . GLY A 1 123 ? 5.847 15.994 -9.699 1.00 82.19 123 GLY A O 1
ATOM 1008 N N . LEU A 1 124 ? 6.550 14.109 -10.693 1.00 79.56 124 LEU A N 1
ATOM 1009 C CA . LEU A 1 124 ? 5.215 13.537 -10.873 1.00 79.56 124 LEU A CA 1
ATOM 1010 C C . LEU A 1 124 ? 4.515 13.164 -9.562 1.00 79.56 124 LEU A C 1
ATOM 1012 O O . LEU A 1 124 ? 3.309 13.370 -9.444 1.00 79.56 124 LEU A O 1
ATOM 1016 N N . ILE A 1 125 ? 5.234 12.590 -8.589 1.00 83.88 125 ILE A N 1
ATOM 1017 C CA . ILE A 1 125 ? 4.669 12.146 -7.299 1.00 83.88 125 ILE A CA 1
ATOM 1018 C C . ILE A 1 125 ? 4.363 13.331 -6.394 1.00 83.88 125 ILE A C 1
ATOM 1020 O O . ILE A 1 125 ? 3.307 13.360 -5.763 1.00 83.88 125 ILE A O 1
ATOM 1024 N N . TYR A 1 126 ? 5.288 14.285 -6.318 1.00 82.00 126 TYR A N 1
ATOM 1025 C CA . TYR A 1 126 ? 5.164 15.472 -5.479 1.00 82.00 126 TYR A CA 1
ATOM 1026 C C . TYR A 1 126 ? 4.336 16.583 -6.135 1.00 82.00 126 TYR A C 1
ATOM 1028 O O . TYR A 1 126 ? 4.144 17.631 -5.524 1.00 82.00 126 TYR A O 1
ATOM 1036 N N . CYS A 1 127 ? 3.771 16.326 -7.322 1.00 68.44 127 CYS A N 1
ATOM 1037 C CA . CYS A 1 127 ? 2.935 17.262 -8.069 1.00 68.44 127 CYS A CA 1
ATOM 1038 C C . CYS A 1 127 ? 3.629 18.617 -8.273 1.00 68.44 127 CYS A C 1
ATOM 1040 O O . CYS A 1 127 ? 3.008 19.673 -8.104 1.00 68.44 127 CYS A O 1
ATOM 1042 N N . ASP A 1 128 ? 4.914 18.596 -8.635 1.00 63.72 128 ASP A N 1
ATOM 1043 C CA . ASP A 1 128 ? 5.630 19.820 -8.968 1.00 63.72 128 ASP A CA 1
ATOM 1044 C C . ASP A 1 128 ? 4.959 20.481 -10.179 1.00 63.72 128 ASP A C 1
ATOM 1046 O O . ASP A 1 128 ? 4.600 19.837 -11.165 1.00 63.72 128 ASP A O 1
ATOM 1050 N N . VAL A 1 129 ? 4.774 21.802 -10.094 1.00 50.41 129 VAL A N 1
ATOM 1051 C CA . VAL A 1 129 ? 3.868 22.632 -10.922 1.00 50.41 129 VAL A CA 1
ATOM 1052 C C . VAL A 1 129 ? 4.108 22.529 -12.450 1.00 50.41 129 VAL A C 1
ATOM 1054 O O . VAL A 1 129 ? 3.317 23.046 -13.240 1.00 50.41 129 VAL A O 1
ATOM 1057 N N . GLY A 1 130 ? 5.183 21.870 -12.894 1.00 50.38 130 GLY A N 1
ATOM 1058 C CA . GLY A 1 130 ? 5.551 21.675 -14.302 1.00 50.38 130 GLY A CA 1
ATOM 1059 C C . GLY A 1 130 ? 5.376 20.258 -14.868 1.00 50.38 130 GLY A C 1
ATOM 1060 O O . GLY A 1 130 ? 5.450 20.107 -16.088 1.00 50.38 130 GLY A O 1
ATOM 1061 N N . GLU A 1 131 ? 5.137 19.239 -14.038 1.00 51.34 131 GLU A N 1
ATOM 1062 C CA . GLU A 1 131 ? 5.053 17.826 -14.446 1.00 51.34 131 GLU A CA 1
ATOM 1063 C C . GLU A 1 131 ? 3.672 17.272 -14.122 1.00 51.34 131 GLU A C 1
ATOM 1065 O O . GLU A 1 131 ? 3.447 16.492 -13.202 1.00 51.34 131 GLU A O 1
ATOM 1070 N N . ILE A 1 132 ? 2.698 17.748 -14.877 1.00 51.59 132 ILE A N 1
ATOM 1071 C CA . ILE A 1 132 ? 1.313 17.344 -14.723 1.00 51.59 132 ILE A CA 1
ATOM 1072 C C . ILE A 1 132 ? 0.939 16.722 -16.063 1.00 51.59 132 ILE A C 1
ATOM 1074 O O . ILE A 1 132 ? 1.328 17.252 -17.102 1.00 51.59 132 ILE A O 1
ATOM 1078 N N . LEU A 1 133 ? 0.149 15.652 -16.036 1.00 52.44 133 LEU A N 1
ATOM 1079 C CA . LEU A 1 133 ? -0.554 15.022 -17.160 1.00 52.44 133 LEU A CA 1
ATOM 1080 C C . LEU A 1 133 ? 0.075 13.718 -17.692 1.00 52.44 133 LEU A C 1
ATOM 1082 O O . LEU A 1 133 ? 0.906 13.709 -18.601 1.00 52.44 133 LEU A O 1
ATOM 1086 N N . TYR A 1 134 ? -0.459 12.600 -17.196 1.00 49.78 134 TYR A N 1
ATOM 1087 C CA . TYR A 1 134 ? -0.523 11.342 -17.937 1.00 49.78 134 TYR A CA 1
ATOM 1088 C C . TYR A 1 134 ? -1.839 11.268 -18.698 1.00 49.78 134 TYR A C 1
ATOM 1090 O O . TYR A 1 134 ? -2.885 11.446 -18.089 1.00 49.78 134 TYR A O 1
ATOM 1098 N N . TYR A 1 135 ? -1.794 11.021 -20.008 1.00 51.38 135 TYR A N 1
ATOM 1099 C CA . TYR A 1 135 ? -2.992 10.898 -20.839 1.00 51.38 135 TYR A CA 1
ATOM 1100 C C . TYR A 1 135 ? -3.298 9.434 -21.121 1.00 51.38 135 TYR A C 1
ATOM 1102 O O . TYR A 1 135 ? -2.482 8.741 -21.729 1.00 51.38 135 TYR A O 1
ATOM 1110 N N . LYS A 1 136 ? -4.510 8.998 -20.786 1.00 40.69 136 LYS A N 1
ATOM 1111 C CA . LYS A 1 136 ? -5.064 7.746 -21.302 1.00 40.69 136 LYS A CA 1
ATOM 1112 C C . LYS A 1 136 ? -5.793 8.027 -22.618 1.00 40.69 136 LYS A C 1
ATOM 1114 O O . LYS A 1 136 ? -6.693 8.868 -22.664 1.00 40.69 136 LYS A O 1
ATOM 1119 N N . GLY A 1 137 ? -5.384 7.374 -23.707 1.00 41.19 137 GLY A N 1
ATOM 1120 C CA . GLY A 1 137 ? -6.007 7.559 -25.019 1.00 41.19 137 GLY A CA 1
ATOM 1121 C C . GLY A 1 137 ? -5.541 6.566 -26.087 1.00 41.19 137 GLY A C 1
ATOM 1122 O O . GLY A 1 137 ? -4.411 6.087 -26.070 1.00 41.19 137 GLY A O 1
ATOM 1123 N N . THR A 1 138 ? -6.437 6.277 -27.029 1.00 36.75 138 THR A N 1
ATOM 1124 C CA . THR A 1 138 ? -6.333 5.240 -28.066 1.00 36.75 138 THR A CA 1
ATOM 1125 C C . THR A 1 138 ? -5.448 5.664 -29.249 1.00 36.75 138 THR A C 1
ATOM 1127 O O . THR A 1 138 ? -5.945 5.875 -30.347 1.00 36.75 138 THR A O 1
ATOM 1130 N N . TYR A 1 139 ? -4.131 5.797 -29.052 1.00 30.89 139 TYR A N 1
ATOM 1131 C CA . TYR A 1 139 ? -3.137 5.827 -30.142 1.00 30.89 139 TYR A CA 1
ATOM 1132 C C . TYR A 1 139 ? -1.833 5.144 -29.677 1.00 30.89 139 TYR A C 1
ATOM 1134 O O . TYR A 1 139 ? -1.441 5.329 -28.527 1.00 30.89 139 TYR A O 1
ATOM 1142 N N . PRO A 1 140 ? -1.112 4.388 -30.532 1.00 33.41 140 PRO A N 1
ATOM 1143 C CA . PRO A 1 140 ? -0.056 3.451 -30.117 1.00 33.41 140 PRO A CA 1
ATOM 1144 C C . PRO A 1 140 ? 1.297 4.123 -29.821 1.00 33.41 140 PRO A C 1
ATOM 1146 O O . PRO A 1 140 ? 2.355 3.523 -29.993 1.00 33.41 140 PRO A O 1
ATOM 1149 N N . LYS A 1 141 ? 1.298 5.392 -29.409 1.00 29.81 141 LYS A N 1
ATOM 1150 C CA . LYS A 1 141 ? 2.512 6.112 -29.025 1.00 29.81 141 LYS A CA 1
ATOM 1151 C C . LYS A 1 141 ? 2.240 6.861 -27.731 1.00 29.81 141 LYS A C 1
ATOM 1153 O O . LYS A 1 141 ? 1.585 7.899 -27.740 1.00 29.81 141 LYS A O 1
ATOM 1158 N N . PHE A 1 142 ? 2.779 6.322 -26.638 1.00 40.12 142 PHE A N 1
ATOM 1159 C CA . PHE A 1 142 ? 2.931 6.971 -25.337 1.00 40.12 142 PHE A CA 1
ATOM 1160 C C . PHE A 1 142 ? 3.807 8.227 -25.479 1.00 40.12 142 PHE A C 1
ATOM 1162 O O . PHE A 1 142 ? 4.980 8.247 -25.111 1.00 40.12 142 PHE A O 1
ATOM 1169 N N . SER A 1 143 ? 3.281 9.287 -26.086 1.00 31.44 143 SER A N 1
ATOM 1170 C CA . SER A 1 143 ? 3.963 10.572 -26.125 1.00 31.44 143 SER A CA 1
ATOM 1171 C C . SER A 1 143 ? 3.680 11.298 -24.818 1.00 31.44 143 SER A C 1
ATOM 1173 O O . SER A 1 143 ? 2.601 11.864 -24.638 1.00 31.44 143 SER A O 1
ATOM 1175 N N . PHE A 1 144 ? 4.667 11.292 -23.922 1.00 40.72 144 PHE A N 1
ATOM 1176 C CA . PHE A 1 144 ? 4.752 12.261 -22.836 1.00 40.72 144 PHE A CA 1
ATOM 1177 C C . PHE A 1 144 ? 4.582 13.665 -23.420 1.00 40.72 144 PHE A C 1
ATOM 1179 O O . PHE A 1 144 ? 5.277 14.040 -24.372 1.00 40.72 144 PHE A O 1
ATOM 1186 N N . ALA A 1 145 ? 3.680 14.462 -22.848 1.00 39.69 145 ALA A N 1
ATOM 1187 C CA . ALA A 1 145 ? 3.786 15.899 -23.021 1.00 39.69 145 ALA A CA 1
ATOM 1188 C C . ALA A 1 145 ? 5.105 16.313 -22.357 1.00 39.69 145 ALA A C 1
ATOM 1190 O O . ALA A 1 145 ? 5.246 16.220 -21.142 1.00 39.69 145 ALA A O 1
ATOM 1191 N N . LYS A 1 146 ? 6.103 16.690 -23.166 1.00 35.88 146 LYS A N 1
ATOM 1192 C CA . LYS A 1 146 ? 7.369 17.236 -22.665 1.00 35.88 146 LYS A CA 1
ATOM 1193 C C . LYS A 1 146 ? 7.078 18.374 -21.689 1.00 35.88 146 LYS A C 1
ATOM 1195 O O . LYS A 1 146 ? 6.243 19.230 -21.984 1.00 35.88 146 LYS A O 1
ATOM 1200 N N . THR A 1 147 ? 7.829 18.387 -20.590 1.00 38.22 147 THR A N 1
ATOM 1201 C CA . THR A 1 147 ? 7.939 19.452 -19.592 1.00 38.22 147 THR A CA 1
ATOM 1202 C C . THR A 1 147 ? 7.862 20.821 -20.263 1.00 38.22 147 THR A C 1
ATOM 1204 O O . THR A 1 147 ? 8.812 21.281 -20.904 1.00 38.22 147 THR A O 1
ATOM 1207 N N . VAL A 1 148 ? 6.714 21.490 -20.154 1.00 34.88 148 VAL A N 1
ATOM 1208 C CA . VAL A 1 148 ? 6.616 22.885 -20.572 1.00 34.88 148 VAL A CA 1
ATOM 1209 C C . VAL A 1 148 ? 7.218 23.687 -19.425 1.00 34.88 148 VAL A C 1
ATOM 1211 O O . VAL A 1 148 ? 6.563 23.959 -18.429 1.00 34.88 148 VAL A O 1
ATOM 1214 N N . ALA A 1 149 ? 8.486 24.080 -19.564 1.00 37.12 149 ALA A N 1
ATOM 1215 C CA . ALA A 1 149 ? 9.215 24.941 -18.621 1.00 37.12 149 ALA A CA 1
ATOM 1216 C C . ALA A 1 149 ? 8.605 26.357 -18.451 1.00 37.12 149 ALA A C 1
ATOM 1218 O O . ALA A 1 149 ? 9.175 27.231 -17.804 1.00 37.12 149 ALA A O 1
ATOM 1219 N N . LYS A 1 150 ? 7.440 26.612 -19.046 1.00 35.56 150 LYS A N 1
ATOM 1220 C CA . LYS A 1 150 ? 6.622 27.807 -18.855 1.00 35.56 150 LYS A CA 1
ATOM 1221 C C . LYS A 1 150 ? 5.312 27.335 -18.239 1.00 35.56 150 LYS A C 1
ATOM 1223 O O . LYS A 1 150 ? 4.775 26.350 -18.736 1.00 35.56 150 LYS A O 1
ATOM 1228 N N . LYS A 1 151 ? 4.806 28.042 -17.210 1.00 34.72 151 LYS A N 1
ATOM 1229 C CA . LYS A 1 151 ? 3.428 27.906 -16.678 1.00 34.72 151 LYS A CA 1
ATOM 1230 C C . LYS A 1 151 ? 2.534 27.350 -17.783 1.00 34.72 151 LYS A C 1
ATOM 1232 O O . LYS A 1 151 ? 2.455 28.030 -18.813 1.00 34.72 151 LYS A O 1
ATOM 1237 N N . PRO A 1 152 ? 1.928 26.160 -17.641 1.00 43.28 152 PRO A N 1
ATOM 1238 C CA . PRO A 1 152 ? 1.207 25.587 -18.752 1.00 43.28 152 PRO A CA 1
ATOM 1239 C C . PRO A 1 152 ? 0.139 26.598 -19.156 1.00 43.28 152 PRO A C 1
ATOM 1241 O O . PRO A 1 152 ? -0.778 26.920 -18.400 1.00 43.28 152 PRO A O 1
ATOM 1244 N N . THR A 1 153 ? 0.266 27.113 -20.379 1.00 43.44 153 THR A N 1
ATOM 1245 C CA . THR A 1 153 ? -0.713 27.987 -21.036 1.00 43.44 153 THR A CA 1
ATOM 1246 C C . THR A 1 153 ? -2.092 27.307 -21.138 1.00 43.44 153 THR A C 1
ATOM 1248 O O . THR A 1 153 ? -3.049 27.919 -21.595 1.00 43.44 153 THR A O 1
ATOM 1251 N N . PHE A 1 154 ? -2.189 26.051 -20.688 1.00 43.50 154 PHE A N 1
ATOM 1252 C CA . PHE A 1 154 ? -3.356 25.195 -20.516 1.00 43.50 154 PHE A CA 1
ATOM 1253 C C . PHE A 1 154 ? -4.445 25.776 -19.602 1.00 43.50 154 PHE A C 1
ATOM 1255 O O . PHE A 1 154 ? -5.622 25.558 -19.862 1.00 43.50 154 PHE A O 1
ATOM 1262 N N . LEU A 1 155 ? -4.095 26.586 -18.591 1.00 44.28 155 LEU A N 1
ATOM 1263 C CA . LEU A 1 155 ? -5.097 27.305 -17.782 1.00 44.28 155 LEU A CA 1
ATOM 1264 C C . LEU A 1 155 ? -5.762 28.474 -18.536 1.00 44.28 155 LEU A C 1
ATOM 1266 O O . LEU A 1 155 ? -6.629 29.153 -17.987 1.00 44.28 155 LEU A O 1
ATOM 1270 N N . ARG A 1 156 ? -5.401 28.731 -19.804 1.00 44.34 156 ARG A N 1
ATOM 1271 C CA . ARG A 1 156 ? -6.231 29.571 -20.671 1.00 44.34 156 ARG A CA 1
ATOM 1272 C C . ARG A 1 156 ? -7.420 28.741 -21.147 1.00 44.34 156 ARG A C 1
ATOM 1274 O O . ARG A 1 156 ? -7.277 27.888 -22.014 1.00 44.34 156 ARG A O 1
ATOM 1281 N N . LEU A 1 157 ? -8.581 29.082 -20.595 1.00 49.19 157 LEU A N 1
ATOM 1282 C CA . LEU A 1 157 ? -9.973 28.664 -20.843 1.00 49.19 157 LEU A CA 1
ATOM 1283 C C . LEU A 1 157 ? -10.421 28.283 -22.281 1.00 49.19 157 LEU A C 1
ATOM 1285 O O . LEU A 1 157 ? -11.586 27.957 -22.467 1.00 49.19 157 LEU A O 1
ATOM 1289 N N . ARG A 1 158 ? -9.569 28.307 -23.313 1.00 45.28 158 ARG A N 1
ATOM 1290 C CA . ARG A 1 158 ? -9.941 28.059 -24.721 1.00 45.28 158 ARG A CA 1
ATOM 1291 C C . ARG A 1 158 ? -9.700 26.634 -25.235 1.00 45.28 158 ARG A C 1
ATOM 1293 O O . ARG A 1 158 ? -10.043 26.365 -26.378 1.00 45.28 158 A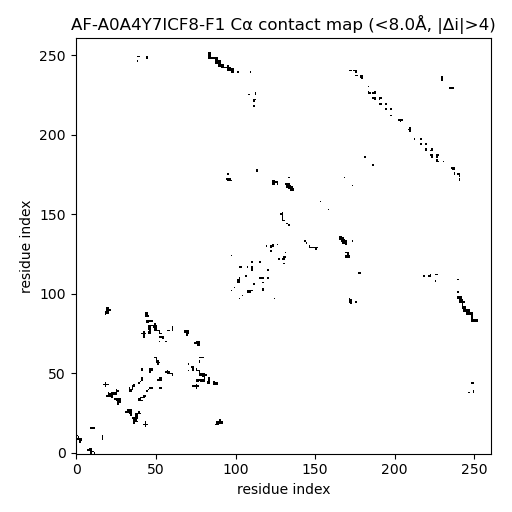RG A O 1
ATOM 1300 N N . GLY A 1 159 ? -9.118 25.735 -24.439 1.00 47.25 159 GLY A N 1
ATOM 1301 C CA . GLY A 1 159 ? -8.807 24.362 -24.871 1.00 47.25 159 GLY A CA 1
ATOM 1302 C C . GLY A 1 159 ? -9.646 23.254 -24.234 1.00 47.25 159 GLY A C 1
ATOM 1303 O O . GLY A 1 159 ? -9.502 22.110 -24.634 1.00 47.25 159 GLY A O 1
ATOM 1304 N N . PHE A 1 160 ? -10.495 23.555 -23.249 1.00 45.34 160 PHE A N 1
ATOM 1305 C CA . PHE A 1 160 ? -11.066 22.554 -22.333 1.00 45.34 160 PHE A CA 1
ATOM 1306 C C . PHE A 1 160 ? -11.903 21.453 -23.022 1.00 45.34 160 PHE A C 1
ATOM 1308 O O . PHE A 1 160 ? -11.905 20.309 -22.569 1.00 45.34 160 PHE A O 1
ATOM 1315 N N . ASP A 1 161 ? -12.558 21.760 -24.146 1.00 46.78 161 ASP A N 1
ATOM 1316 C CA . ASP A 1 161 ? -13.436 20.807 -24.839 1.00 46.78 161 ASP A CA 1
ATOM 1317 C C . ASP A 1 161 ? -12.697 19.668 -25.556 1.00 46.78 161 ASP A C 1
ATOM 1319 O O . ASP A 1 161 ? -13.235 18.567 -25.653 1.00 46.78 161 ASP A O 1
ATOM 1323 N N . THR A 1 162 ? -11.445 19.861 -25.992 1.00 50.56 162 THR A N 1
ATOM 1324 C CA . THR A 1 162 ? -10.670 18.793 -26.658 1.00 50.56 162 THR A CA 1
ATOM 1325 C C . THR A 1 162 ? -10.064 17.780 -25.680 1.00 50.56 162 THR A C 1
ATOM 1327 O O . THR A 1 162 ? -9.576 16.730 -26.106 1.00 50.56 162 THR A O 1
ATOM 1330 N N . PHE A 1 163 ? -10.127 18.052 -24.370 1.00 48.69 163 PHE A N 1
ATOM 1331 C CA . PHE A 1 163 ? -9.564 17.202 -23.313 1.00 48.69 163 PHE A CA 1
ATOM 1332 C C . PHE A 1 163 ? -10.618 16.470 -22.479 1.00 48.69 163 PHE A C 1
ATOM 1334 O O . PHE A 1 163 ? -10.248 15.637 -21.658 1.00 48.69 163 PHE A O 1
ATOM 1341 N N . ARG A 1 164 ? -11.917 16.705 -22.719 1.00 46.53 164 ARG A N 1
ATOM 1342 C CA . ARG A 1 164 ? -13.019 16.072 -21.968 1.00 46.53 164 ARG A CA 1
ATOM 1343 C C . ARG A 1 164 ? -12.990 14.534 -22.022 1.00 46.53 164 ARG A C 1
ATOM 1345 O O . ARG A 1 164 ? -13.458 13.890 -21.095 1.00 46.53 164 ARG A O 1
ATOM 1352 N N . ASN A 1 165 ? -12.392 13.968 -23.074 1.00 49.34 165 ASN A N 1
ATOM 1353 C CA . ASN A 1 165 ? -12.279 12.521 -23.289 1.00 49.34 165 ASN A CA 1
ATOM 1354 C C . ASN A 1 165 ? -10.907 11.934 -22.907 1.00 49.34 165 ASN A C 1
ATOM 1356 O O . ASN A 1 165 ? -10.640 10.780 -23.230 1.00 49.34 165 ASN A O 1
ATOM 1360 N N . ARG A 1 166 ? -10.002 12.712 -22.297 1.00 54.56 166 ARG A N 1
ATOM 1361 C CA . ARG A 1 166 ? -8.688 12.211 -21.872 1.00 54.56 166 ARG A CA 1
ATOM 1362 C C . ARG A 1 166 ? -8.659 12.115 -20.356 1.00 54.56 166 ARG A C 1
ATOM 1364 O O . ARG A 1 166 ? -8.658 13.139 -19.678 1.00 54.56 166 ARG A O 1
ATOM 1371 N N . GLU A 1 167 ? -8.618 10.891 -19.837 1.00 57.38 167 GLU A N 1
ATOM 1372 C CA . GLU A 1 167 ? -8.360 10.671 -18.415 1.00 57.38 167 GLU A CA 1
ATOM 1373 C C . GLU A 1 167 ? -6.939 11.157 -18.127 1.00 57.38 167 GLU A C 1
ATOM 1375 O O . GLU A 1 167 ? -5.969 10.699 -18.741 1.00 57.38 167 GLU A O 1
ATOM 1380 N N . ILE A 1 168 ? -6.854 12.168 -17.265 1.00 60.94 168 ILE A N 1
ATOM 1381 C CA . ILE A 1 168 ? -5.606 12.742 -16.792 1.00 60.94 168 ILE A CA 1
ATOM 1382 C C . ILE A 1 168 ? -5.367 12.208 -15.388 1.00 60.94 168 ILE A C 1
ATOM 1384 O O . ILE A 1 168 ? -6.095 12.562 -14.459 1.00 60.94 168 ILE A O 1
ATOM 1388 N N . SER A 1 169 ? -4.309 11.423 -15.235 1.00 63.94 169 SER A N 1
ATOM 1389 C CA . SER A 1 169 ? -3.881 10.917 -13.933 1.00 63.94 169 SER A CA 1
ATOM 1390 C C . SER A 1 169 ? -2.691 11.727 -13.418 1.00 63.94 169 SER A C 1
ATOM 1392 O O . SER A 1 169 ? -1.773 12.068 -14.170 1.00 63.94 169 SER A O 1
ATOM 1394 N N . ILE A 1 170 ? -2.717 12.065 -12.125 1.00 71.00 170 ILE A N 1
ATOM 1395 C CA . ILE A 1 170 ? -1.701 12.879 -11.436 1.00 71.00 170 ILE A CA 1
ATOM 1396 C C . ILE A 1 170 ? -1.184 12.110 -10.212 1.00 71.00 170 ILE A C 1
ATOM 1398 O O . ILE A 1 170 ? -1.899 11.286 -9.630 1.00 71.00 170 ILE A O 1
ATOM 1402 N N . GLY A 1 171 ? 0.061 12.375 -9.810 1.00 82.56 171 GLY A N 1
ATOM 1403 C CA . GLY A 1 171 ? 0.628 11.835 -8.582 1.00 82.56 171 GLY A CA 1
ATOM 1404 C C . GLY A 1 171 ? 0.929 10.342 -8.666 1.00 82.56 171 GLY A C 1
ATOM 1405 O O . GLY A 1 171 ? 1.125 9.753 -9.732 1.00 82.56 171 GLY A O 1
ATOM 1406 N N . ALA A 1 172 ? 0.896 9.701 -7.503 1.00 86.00 172 ALA A N 1
ATOM 1407 C CA . ALA A 1 172 ? 1.089 8.263 -7.370 1.00 86.00 172 ALA A CA 1
ATOM 1408 C C . ALA A 1 172 ? 0.002 7.428 -8.080 1.00 86.00 172 ALA A C 1
ATOM 1410 O O . ALA A 1 172 ? 0.258 6.270 -8.409 1.00 86.00 172 ALA A O 1
ATOM 1411 N N . SER A 1 173 ? -1.172 8.005 -8.376 1.00 84.44 173 SER A N 1
ATOM 1412 C CA . SER A 1 173 ? -2.227 7.328 -9.149 1.00 84.44 173 SER A CA 1
ATOM 1413 C C . SER A 1 173 ? -1.756 7.003 -10.562 1.00 84.44 173 SER A C 1
ATOM 1415 O O . SER A 1 173 ? -1.919 5.883 -11.034 1.00 84.44 173 SER A O 1
ATOM 1417 N N . ALA A 1 174 ? -1.078 7.953 -11.203 1.00 83.19 174 ALA A N 1
ATOM 1418 C CA . ALA A 1 174 ? -0.580 7.775 -12.558 1.00 83.19 174 ALA A CA 1
ATOM 1419 C C . ALA A 1 174 ? 0.571 6.764 -12.644 1.00 83.19 174 ALA A C 1
ATOM 1421 O O . ALA A 1 174 ? 0.718 6.055 -13.638 1.00 83.19 174 ALA A O 1
ATOM 1422 N N . ILE A 1 175 ? 1.397 6.686 -11.597 1.00 86.56 175 ILE A N 1
ATOM 1423 C CA . ILE A 1 175 ? 2.444 5.662 -11.497 1.00 86.56 175 ILE A CA 1
ATOM 1424 C C . ILE A 1 175 ? 1.819 4.286 -11.311 1.00 86.56 175 ILE A C 1
ATOM 1426 O O . ILE A 1 175 ? 2.273 3.329 -11.928 1.00 86.56 175 ILE A O 1
ATOM 1430 N N . ARG A 1 176 ? 0.767 4.179 -10.496 1.00 88.94 176 ARG A N 1
ATOM 1431 C CA . ARG A 1 176 ? 0.054 2.916 -10.307 1.00 88.94 176 ARG A CA 1
ATOM 1432 C C . ARG A 1 176 ? -0.524 2.398 -11.620 1.00 88.94 176 ARG A C 1
ATOM 1434 O O . ARG A 1 176 ? -0.331 1.230 -11.923 1.00 88.94 176 ARG A O 1
ATOM 1441 N N . GLU A 1 177 ? -1.178 3.263 -12.391 1.00 84.06 177 GLU A N 1
ATOM 1442 C CA . GLU A 1 177 ? -1.730 2.910 -13.705 1.00 84.06 177 GLU A CA 1
ATOM 1443 C C . GLU A 1 177 ? -0.639 2.445 -14.668 1.00 84.06 177 GLU A C 1
ATOM 1445 O O . GLU A 1 177 ? -0.758 1.370 -15.244 1.00 84.06 177 GLU A O 1
ATOM 1450 N N . GLN A 1 178 ? 0.476 3.177 -14.760 1.00 84.94 178 GLN A N 1
ATOM 1451 C CA . GLN A 1 178 ? 1.613 2.736 -15.571 1.00 84.94 178 GLN A CA 1
ATOM 1452 C C . GLN A 1 178 ? 2.117 1.362 -15.152 1.00 84.94 178 GLN A C 1
ATOM 1454 O O . GLN A 1 178 ? 2.322 0.517 -16.009 1.00 84.94 178 GLN A O 1
ATOM 1459 N N . LEU A 1 179 ? 2.316 1.138 -13.849 1.00 89.50 179 LEU A N 1
ATOM 1460 C CA . LEU A 1 179 ? 2.796 -0.140 -13.327 1.00 89.50 179 LEU A CA 1
ATOM 1461 C C . LEU A 1 179 ? 1.796 -1.282 -13.563 1.00 89.50 179 LEU A C 1
ATOM 1463 O O . LEU A 1 179 ? 2.231 -2.421 -13.713 1.00 89.50 179 LEU A O 1
ATOM 1467 N N . ALA A 1 180 ? 0.494 -0.990 -13.592 1.00 88.38 180 ALA A N 1
ATOM 1468 C CA . ALA A 1 180 ? -0.560 -1.962 -13.875 1.00 88.38 180 ALA A CA 1
ATOM 1469 C C . ALA A 1 180 ? -0.628 -2.346 -15.364 1.00 88.38 180 ALA A C 1
ATOM 1471 O O . ALA A 1 180 ? -0.950 -3.491 -15.681 1.00 88.38 180 ALA A O 1
ATOM 1472 N N . ASP A 1 181 ? -0.289 -1.414 -16.258 1.00 85.56 181 ASP A N 1
ATOM 1473 C CA . ASP A 1 181 ? -0.241 -1.631 -17.709 1.00 85.56 181 ASP A CA 1
ATOM 1474 C C . ASP A 1 181 ? 1.070 -2.301 -18.180 1.00 85.56 181 ASP A C 1
ATOM 1476 O O . ASP A 1 181 ? 1.188 -2.683 -19.347 1.00 85.56 181 ASP A O 1
ATOM 1480 N N . LEU A 1 182 ? 2.074 -2.459 -17.304 1.00 86.12 182 LEU A N 1
ATOM 1481 C CA . LEU A 1 182 ? 3.349 -3.092 -17.656 1.00 86.12 182 LEU A CA 1
ATOM 1482 C C . LEU A 1 182 ? 3.203 -4.605 -17.870 1.00 86.12 182 LEU A C 1
ATOM 1484 O O . LEU A 1 182 ? 2.893 -5.356 -16.945 1.00 86.12 182 LEU A O 1
ATOM 1488 N N . ASP A 1 183 ? 3.596 -5.074 -19.054 1.00 89.56 183 ASP A N 1
ATOM 1489 C CA . ASP A 1 183 ? 3.866 -6.492 -19.288 1.00 89.56 183 ASP A CA 1
ATOM 1490 C C . ASP A 1 183 ? 5.335 -6.817 -18.971 1.00 89.56 183 ASP A C 1
ATOM 1492 O O . ASP A 1 183 ? 6.265 -6.454 -19.699 1.00 89.56 183 ASP A O 1
ATOM 1496 N N . LEU A 1 184 ? 5.548 -7.534 -17.865 1.00 91.00 184 LEU A N 1
ATOM 1497 C CA . LEU A 1 184 ? 6.877 -7.926 -17.392 1.00 91.00 184 LEU A CA 1
ATOM 1498 C C . LEU A 1 184 ? 7.631 -8.822 -18.385 1.00 91.00 184 LEU A C 1
ATOM 1500 O O . LEU A 1 184 ? 8.861 -8.778 -18.416 1.00 91.00 184 LEU A O 1
ATOM 1504 N N . ARG A 1 185 ? 6.927 -9.633 -19.187 1.00 92.69 185 ARG A N 1
ATOM 1505 C CA . ARG A 1 185 ? 7.565 -10.521 -20.171 1.00 92.69 185 ARG A CA 1
ATOM 1506 C C . ARG A 1 185 ? 8.139 -9.709 -21.322 1.00 92.69 185 ARG A C 1
ATOM 1508 O O . ARG A 1 185 ? 9.317 -9.857 -21.634 1.00 92.69 185 ARG A O 1
ATOM 1515 N N . LEU A 1 186 ? 7.348 -8.771 -21.843 1.00 91.94 186 LEU A N 1
ATOM 1516 C CA . LEU A 1 186 ? 7.798 -7.846 -22.883 1.00 91.94 186 LEU A CA 1
ATOM 1517 C C . LEU A 1 186 ? 8.995 -7.014 -22.417 1.00 91.94 186 LEU A C 1
ATOM 1519 O O . LEU A 1 186 ? 9.939 -6.830 -23.176 1.00 91.94 186 LEU A O 1
ATOM 1523 N N . ILE A 1 187 ? 9.013 -6.564 -21.157 1.00 91.56 187 ILE A N 1
ATOM 1524 C CA . ILE A 1 187 ? 10.162 -5.827 -20.610 1.00 91.56 187 ILE A CA 1
ATOM 1525 C C . ILE A 1 187 ? 11.439 -6.667 -20.661 1.00 91.56 187 ILE A C 1
ATOM 1527 O O . ILE A 1 187 ? 12.493 -6.134 -21.006 1.00 91.56 187 ILE A O 1
ATOM 1531 N N . ILE A 1 188 ? 11.368 -7.955 -20.313 1.00 94.06 188 ILE A N 1
ATOM 1532 C CA . ILE A 1 188 ? 12.532 -8.848 -20.346 1.00 94.06 188 ILE A CA 1
ATOM 1533 C C . ILE A 1 188 ? 13.019 -9.020 -21.784 1.00 94.06 188 ILE A C 1
ATOM 1535 O O . ILE A 1 188 ? 14.210 -8.840 -22.033 1.00 94.06 188 ILE A O 1
ATOM 1539 N N . ASP A 1 189 ? 12.111 -9.314 -22.713 1.00 94.88 189 ASP A N 1
ATOM 1540 C CA . ASP A 1 189 ? 12.452 -9.559 -24.114 1.00 94.88 189 ASP A CA 1
ATOM 1541 C C . ASP A 1 189 ? 13.035 -8.302 -24.775 1.00 94.88 189 ASP A C 1
ATOM 1543 O O . ASP A 1 189 ? 14.118 -8.358 -25.359 1.00 94.88 189 ASP A O 1
ATOM 1547 N N . CYS A 1 190 ? 12.392 -7.141 -24.599 1.00 92.81 190 CYS A N 1
ATOM 1548 C CA . CYS A 1 190 ? 12.895 -5.861 -25.100 1.00 92.81 190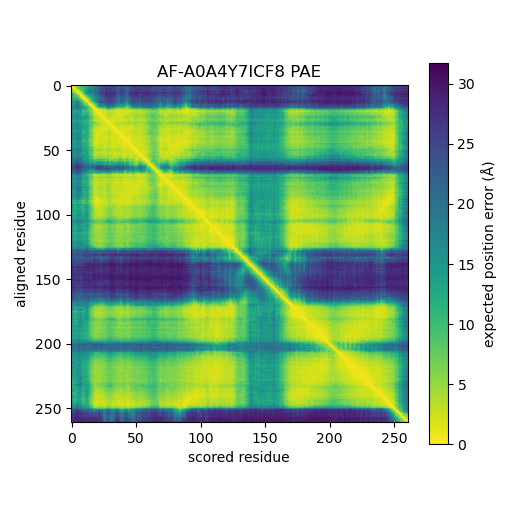 CYS A CA 1
ATOM 1549 C C . CYS A 1 190 ? 14.253 -5.494 -24.486 1.00 92.81 190 CYS A C 1
ATOM 1551 O O . CYS A 1 190 ? 15.160 -5.089 -25.209 1.00 92.81 190 CYS A O 1
ATOM 1553 N N . SER A 1 191 ? 14.425 -5.675 -23.170 1.00 93.44 191 SER A N 1
ATOM 1554 C CA . SER A 1 191 ? 15.699 -5.368 -22.500 1.00 93.44 191 SER A CA 1
ATOM 1555 C C . SER A 1 191 ? 16.830 -6.294 -22.954 1.00 93.44 191 SER A C 1
ATOM 1557 O O . SER A 1 191 ? 17.986 -5.880 -22.991 1.00 93.44 191 SER A O 1
ATOM 1559 N N . LEU A 1 192 ? 16.515 -7.548 -23.291 1.00 94.12 192 LEU A N 1
ATOM 1560 C CA . LEU A 1 192 ? 17.480 -8.524 -23.791 1.00 94.12 192 LEU A CA 1
ATOM 1561 C C . LEU A 1 192 ? 17.945 -8.178 -25.207 1.00 94.12 192 LEU A C 1
ATOM 1563 O O . LEU A 1 192 ? 19.137 -8.301 -25.488 1.00 94.12 192 LEU A O 1
ATOM 1567 N N . VAL A 1 193 ? 17.029 -7.742 -26.077 1.00 94.56 193 VAL A N 1
ATOM 1568 C CA . VAL A 1 193 ? 17.364 -7.254 -27.424 1.00 94.56 193 VAL A CA 1
ATOM 1569 C C . VAL A 1 193 ? 18.263 -6.021 -27.327 1.00 94.56 193 VAL A C 1
ATOM 1571 O O . VAL A 1 193 ? 19.373 -6.054 -27.849 1.00 94.56 193 VAL A O 1
ATOM 1574 N N . GLU A 1 194 ? 17.860 -5.009 -26.553 1.00 92.81 194 GLU A N 1
ATOM 1575 C CA . GLU A 1 194 ? 18.652 -3.784 -26.355 1.00 92.81 194 GLU A CA 1
ATOM 1576 C C . GLU A 1 194 ? 20.054 -4.095 -25.795 1.00 92.81 194 GLU A C 1
ATOM 1578 O O . GLU A 1 194 ? 21.059 -3.518 -26.206 1.00 92.81 194 GLU A O 1
ATOM 1583 N N . TRP A 1 195 ? 20.157 -5.053 -24.869 1.00 93.50 195 TRP A N 1
ATOM 1584 C CA . TRP A 1 195 ? 21.445 -5.445 -24.296 1.00 93.50 195 TRP A CA 1
ATOM 1585 C C . TRP A 1 195 ? 22.387 -6.086 -25.327 1.00 93.50 195 TRP A C 1
ATOM 1587 O O . TRP A 1 195 ? 23.598 -5.854 -25.262 1.00 93.50 195 TRP A O 1
ATOM 1597 N N . LYS A 1 196 ? 21.847 -6.878 -26.266 1.00 92.50 196 LYS A N 1
ATOM 1598 C CA . LYS A 1 196 ? 22.613 -7.496 -27.359 1.00 92.50 196 LYS A CA 1
ATOM 1599 C C . LYS A 1 196 ? 23.082 -6.463 -28.377 1.00 92.50 196 LYS A C 1
ATOM 1601 O O . LYS A 1 196 ? 24.258 -6.482 -28.717 1.00 92.50 196 LYS A O 1
ATOM 1606 N N . GLU A 1 197 ? 22.210 -5.540 -28.780 1.00 91.44 197 GLU A N 1
ATOM 1607 C CA . GLU A 1 197 ? 22.536 -4.454 -29.720 1.00 91.44 197 GLU A CA 1
ATOM 1608 C C . GLU A 1 197 ? 23.710 -3.611 -29.199 1.00 91.44 197 GLU A C 1
ATOM 1610 O O . GLU A 1 197 ? 24.725 -3.456 -29.874 1.00 91.44 197 GLU A O 1
ATOM 1615 N N . LEU A 1 198 ? 23.661 -3.205 -27.925 1.00 88.25 198 LEU A N 1
ATOM 1616 C CA . LEU A 1 198 ? 24.773 -2.503 -27.269 1.00 88.25 198 LEU A CA 1
ATOM 1617 C C . LEU A 1 198 ? 26.052 -3.360 -27.161 1.00 88.25 198 LEU A C 1
ATOM 1619 O O . LEU A 1 198 ? 27.134 -2.855 -26.852 1.00 88.25 198 LEU A O 1
ATOM 1623 N N . GLY A 1 199 ? 25.938 -4.685 -27.274 1.00 83.19 199 GLY A N 1
ATOM 1624 C CA . GLY A 1 199 ? 27.046 -5.641 -27.324 1.00 83.19 199 GLY A CA 1
ATOM 1625 C C . GLY A 1 199 ? 27.805 -5.612 -28.645 1.00 83.19 199 GLY A C 1
ATOM 1626 O O . GLY A 1 199 ? 29.026 -5.749 -28.634 1.00 83.19 199 GLY A O 1
ATOM 1627 N N . GLU A 1 200 ? 27.085 -5.407 -29.744 1.00 83.69 200 GLU A N 1
ATOM 1628 C CA . GLU A 1 200 ? 27.606 -5.455 -31.111 1.00 83.69 200 GLU A CA 1
ATOM 1629 C C . GLU A 1 200 ? 28.283 -4.144 -31.537 1.00 83.69 200 GLU A C 1
ATOM 1631 O O . GLU A 1 200 ? 29.204 -4.177 -32.349 1.00 83.69 200 GLU A O 1
ATOM 1636 N N . GLU A 1 201 ? 27.907 -3.008 -30.939 1.00 75.62 201 GLU A N 1
ATOM 1637 C CA . GLU A 1 201 ? 28.435 -1.673 -31.276 1.00 75.62 201 GLU A CA 1
ATOM 1638 C C . GLU A 1 201 ? 29.956 -1.496 -31.058 1.00 75.62 201 GLU A C 1
ATOM 1640 O O . GLU A 1 201 ? 30.543 -0.563 -31.601 1.00 75.62 201 GLU A O 1
ATOM 1645 N N . GLY A 1 202 ? 30.625 -2.405 -30.336 1.00 69.69 202 GLY A N 1
ATOM 1646 C CA . GLY A 1 202 ? 32.074 -2.351 -30.096 1.00 69.69 202 GLY A CA 1
ATOM 1647 C C . GLY A 1 202 ? 32.542 -1.099 -29.323 1.00 69.69 202 GLY A C 1
ATOM 1648 O O . GLY A 1 202 ? 31.750 -0.208 -29.018 1.00 69.69 202 GLY A O 1
ATOM 1649 N N . PRO A 1 203 ? 33.826 -1.014 -28.927 1.00 73.31 203 PRO A N 1
ATOM 1650 C CA . PRO A 1 203 ? 34.364 0.205 -28.326 1.00 73.31 203 PRO A CA 1
ATOM 1651 C C . PRO A 1 203 ? 34.435 1.314 -29.382 1.00 73.31 203 PRO A C 1
ATOM 1653 O O . PRO A 1 203 ? 35.093 1.160 -30.410 1.00 73.31 203 PRO A O 1
ATOM 1656 N N . THR A 1 204 ? 33.782 2.448 -29.118 1.00 75.75 204 THR A N 1
ATOM 1657 C CA . THR A 1 204 ? 33.748 3.595 -30.050 1.00 75.75 204 THR A CA 1
ATOM 1658 C C . THR A 1 204 ? 35.072 4.380 -30.035 1.00 75.75 204 THR A C 1
ATOM 1660 O O . THR A 1 204 ? 35.337 5.185 -30.923 1.00 75.75 204 THR A O 1
ATOM 1663 N N . GLY A 1 205 ? 35.930 4.136 -29.034 1.00 75.69 205 GLY A N 1
ATOM 1664 C CA . GLY A 1 205 ? 37.214 4.820 -28.828 1.00 75.69 205 GLY A CA 1
ATOM 1665 C C . GLY A 1 205 ? 37.117 6.057 -27.925 1.00 75.69 205 GLY A C 1
ATOM 1666 O O . GLY A 1 205 ? 38.140 6.578 -27.484 1.00 75.69 205 GLY A O 1
ATOM 16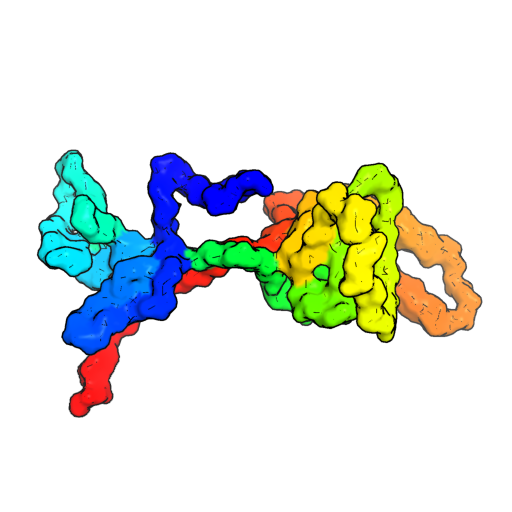67 N N . ASN A 1 206 ? 35.897 6.493 -27.591 1.00 83.75 206 ASN A N 1
ATOM 1668 C CA . ASN A 1 206 ? 35.616 7.586 -26.664 1.00 83.75 206 ASN A CA 1
ATOM 1669 C C . ASN A 1 206 ? 35.283 7.041 -25.264 1.00 83.75 206 ASN A C 1
ATOM 1671 O O . ASN A 1 206 ? 34.182 6.538 -25.031 1.00 83.75 206 ASN A O 1
ATOM 1675 N N . GLU A 1 207 ? 36.163 7.253 -24.275 1.00 83.88 207 GLU A N 1
ATOM 1676 C CA . GLU A 1 207 ? 35.970 6.737 -22.904 1.00 83.88 207 GLU A CA 1
ATOM 1677 C C . GLU A 1 207 ? 34.638 7.145 -22.242 1.00 83.88 207 GLU A C 1
ATOM 1679 O O . GLU A 1 207 ? 34.151 6.489 -21.315 1.00 83.88 207 GLU A O 1
ATOM 1684 N N . TRP A 1 208 ? 34.075 8.298 -22.615 1.00 81.38 208 TRP A N 1
ATOM 1685 C CA . TRP A 1 208 ? 32.801 8.766 -22.064 1.00 81.38 208 TRP A CA 1
ATOM 1686 C C . TRP A 1 208 ? 31.609 7.980 -22.624 1.00 81.38 208 TRP A C 1
ATOM 1688 O O . TRP A 1 208 ? 30.700 7.628 -21.864 1.00 81.38 208 TRP A O 1
ATOM 1698 N N . GLU A 1 209 ? 31.632 7.680 -23.923 1.00 84.31 209 GLU A N 1
ATOM 1699 C CA . GLU A 1 209 ? 30.591 6.910 -24.611 1.00 84.31 209 GLU A CA 1
ATOM 1700 C C . GLU A 1 209 ? 30.626 5.455 -24.149 1.00 84.31 209 GLU A C 1
ATOM 1702 O O . GLU A 1 209 ? 29.599 4.930 -23.714 1.00 84.31 209 GLU A O 1
ATOM 1707 N N . ASP A 1 210 ? 31.821 4.869 -24.050 1.00 85.38 210 ASP A N 1
ATOM 1708 C CA . ASP A 1 210 ? 32.011 3.514 -23.532 1.00 85.38 210 ASP A CA 1
ATOM 1709 C C . ASP A 1 210 ? 31.480 3.391 -22.088 1.00 85.38 210 ASP A C 1
ATOM 1711 O O . ASP A 1 210 ? 30.732 2.467 -21.750 1.00 85.38 210 ASP A O 1
ATOM 1715 N N . ARG A 1 211 ? 31.751 4.384 -21.222 1.00 87.56 211 ARG A N 1
ATOM 1716 C CA . ARG A 1 211 ? 31.191 4.431 -19.855 1.00 87.56 211 ARG A CA 1
ATOM 1717 C C . ARG A 1 211 ? 29.665 4.544 -19.839 1.00 87.56 211 ARG A C 1
ATOM 1719 O O . ARG A 1 211 ? 29.027 4.007 -18.929 1.00 87.56 211 ARG A O 1
ATOM 1726 N N . LYS A 1 212 ? 29.063 5.259 -20.791 1.00 87.88 212 LYS A N 1
ATOM 1727 C CA . LYS A 1 212 ? 27.602 5.392 -20.912 1.00 87.88 212 LYS A CA 1
ATOM 1728 C C . LYS A 1 212 ? 26.968 4.061 -21.323 1.00 87.88 212 LYS A C 1
ATOM 1730 O O . LYS A 1 212 ? 25.989 3.658 -20.691 1.00 87.88 212 LYS A O 1
ATOM 1735 N N . ILE A 1 213 ? 27.560 3.364 -22.292 1.00 88.19 213 ILE A N 1
ATOM 1736 C CA . ILE A 1 213 ? 27.120 2.038 -22.749 1.00 88.19 213 ILE A CA 1
ATOM 1737 C C . ILE A 1 213 ? 27.192 1.030 -21.597 1.00 88.19 213 ILE A C 1
ATOM 1739 O O . ILE A 1 213 ? 26.210 0.346 -21.313 1.00 88.19 213 ILE A O 1
ATOM 1743 N N . VAL A 1 214 ? 28.301 0.998 -20.847 1.00 90.56 214 VAL A N 1
ATOM 1744 C CA . VAL A 1 214 ? 28.449 0.115 -19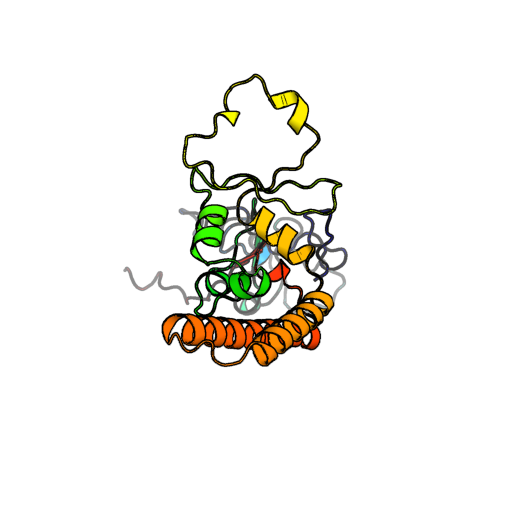.675 1.00 90.56 214 VAL A CA 1
ATOM 1745 C C . VAL A 1 214 ? 27.384 0.401 -18.611 1.00 90.56 214 VAL A C 1
ATOM 1747 O O . VAL A 1 214 ? 26.772 -0.527 -18.078 1.00 90.56 214 VAL A O 1
ATOM 1750 N N . ARG A 1 215 ? 27.103 1.679 -18.312 1.00 90.44 215 ARG A N 1
ATOM 1751 C CA . ARG A 1 215 ? 26.026 2.050 -17.374 1.00 90.44 215 ARG A CA 1
ATOM 1752 C C . ARG A 1 215 ? 24.661 1.562 -17.854 1.00 90.44 215 ARG A C 1
ATOM 1754 O O . ARG A 1 215 ? 23.897 1.048 -17.037 1.00 90.44 215 ARG A O 1
ATOM 1761 N N . ARG A 1 216 ? 24.366 1.689 -19.152 1.00 91.75 216 ARG A N 1
ATOM 1762 C CA . ARG A 1 216 ? 23.104 1.221 -19.738 1.00 91.75 216 ARG A CA 1
ATOM 1763 C C . ARG A 1 216 ? 22.994 -0.303 -19.698 1.00 91.75 216 ARG A C 1
ATOM 1765 O O . ARG A 1 216 ? 21.977 -0.808 -19.238 1.00 91.75 216 ARG A O 1
ATOM 1772 N N . LYS A 1 217 ? 24.059 -1.039 -20.032 1.00 92.50 217 LYS A N 1
ATOM 1773 C CA . LYS A 1 217 ? 24.104 -2.507 -19.898 1.00 92.50 217 LYS A CA 1
ATOM 1774 C C . LYS A 1 217 ? 23.840 -2.961 -18.463 1.00 92.50 217 LYS A C 1
ATOM 1776 O O . LYS A 1 217 ? 22.993 -3.821 -18.240 1.00 92.50 217 LYS A O 1
ATOM 1781 N N . ASN A 1 218 ? 24.499 -2.341 -17.482 1.00 92.81 218 ASN A N 1
ATOM 1782 C CA . ASN A 1 218 ? 24.283 -2.646 -16.064 1.00 92.81 218 ASN A CA 1
ATOM 1783 C C . ASN A 1 218 ? 22.844 -2.348 -15.616 1.00 92.81 218 ASN A C 1
ATOM 1785 O O . ASN A 1 218 ? 22.280 -3.087 -14.810 1.00 92.81 218 ASN A O 1
ATOM 1789 N N . PHE A 1 219 ? 22.246 -1.274 -16.133 1.00 93.88 219 PHE A N 1
ATOM 1790 C CA . PHE A 1 219 ? 20.843 -0.949 -15.893 1.00 93.88 219 PHE A CA 1
ATOM 1791 C C . PHE A 1 219 ? 19.902 -2.026 -16.455 1.00 93.88 219 PHE A C 1
ATOM 1793 O O . PHE A 1 219 ? 19.039 -2.507 -15.722 1.00 93.88 219 PHE A O 1
ATOM 1800 N N . LEU A 1 220 ? 20.103 -2.461 -17.704 1.00 94.25 220 LEU A N 1
ATOM 1801 C CA . LEU A 1 220 ? 19.273 -3.491 -18.340 1.00 94.25 220 LEU A CA 1
ATOM 1802 C C . LEU A 1 220 ? 19.349 -4.826 -17.596 1.00 94.25 220 LEU A C 1
ATOM 1804 O O . LEU A 1 220 ? 18.319 -5.455 -17.364 1.00 94.25 220 LEU A O 1
ATOM 1808 N N . VAL A 1 221 ? 20.542 -5.227 -17.142 1.00 94.50 221 VAL A N 1
ATOM 1809 C CA . VAL A 1 221 ? 20.717 -6.439 -16.321 1.00 94.50 221 VAL A CA 1
ATOM 1810 C C . VAL A 1 221 ? 19.868 -6.365 -15.051 1.00 94.50 221 VAL A C 1
ATOM 1812 O O . VAL A 1 221 ? 19.099 -7.285 -14.773 1.00 94.50 221 VAL A O 1
ATOM 1815 N N . ARG A 1 222 ? 19.927 -5.241 -14.325 1.00 93.88 222 ARG A N 1
ATOM 1816 C CA . ARG A 1 222 ? 19.110 -5.025 -13.118 1.00 93.88 222 ARG A CA 1
ATOM 1817 C C . ARG A 1 222 ? 17.616 -5.023 -13.431 1.00 93.88 222 ARG A C 1
ATOM 1819 O O . ARG A 1 222 ? 16.844 -5.620 -12.690 1.00 93.88 222 ARG A O 1
ATOM 1826 N N . ARG A 1 223 ? 17.198 -4.378 -14.524 1.00 94.62 223 ARG A N 1
ATOM 1827 C CA . ARG A 1 223 ? 15.792 -4.325 -14.951 1.00 94.62 223 ARG A CA 1
ATOM 1828 C C . ARG A 1 223 ? 15.240 -5.718 -15.257 1.00 94.62 223 ARG A C 1
ATOM 1830 O O . ARG A 1 223 ? 14.168 -6.064 -14.767 1.00 94.62 223 ARG A O 1
ATOM 1837 N N . MET A 1 224 ? 15.993 -6.529 -16.000 1.00 94.94 224 MET A N 1
ATOM 1838 C CA . MET A 1 224 ? 15.633 -7.917 -16.296 1.00 94.94 224 MET A CA 1
ATOM 1839 C C . MET A 1 224 ? 15.551 -8.766 -15.026 1.00 94.94 224 MET A C 1
ATOM 1841 O O . MET A 1 224 ? 14.613 -9.544 -14.866 1.00 94.94 224 MET A O 1
ATOM 1845 N N . GLU A 1 225 ? 16.512 -8.625 -14.112 1.00 94.75 225 GLU A N 1
ATOM 1846 C CA . GLU A 1 225 ? 16.520 -9.368 -12.851 1.00 94.75 225 GLU A CA 1
ATOM 1847 C C . GLU A 1 225 ? 15.329 -9.003 -11.956 1.00 94.75 225 GLU A C 1
ATOM 1849 O O . GLU A 1 225 ? 14.668 -9.888 -11.412 1.00 94.75 225 GLU A O 1
ATOM 1854 N N . LEU A 1 226 ? 14.987 -7.715 -11.871 1.00 93.88 226 LEU A N 1
ATOM 1855 C CA . LEU A 1 226 ? 13.793 -7.259 -11.163 1.00 93.88 226 LEU A CA 1
ATOM 1856 C C . LEU A 1 226 ? 12.514 -7.838 -11.775 1.00 93.88 226 LEU A C 1
ATOM 1858 O O . LEU A 1 226 ? 11.713 -8.417 -11.045 1.00 93.88 226 LEU A O 1
ATOM 1862 N N . ALA A 1 227 ? 12.341 -7.756 -13.097 1.00 94.19 227 ALA A N 1
ATOM 1863 C CA . ALA A 1 227 ? 11.167 -8.308 -13.774 1.00 94.19 227 ALA A CA 1
ATOM 1864 C C . ALA A 1 227 ? 11.035 -9.828 -13.558 1.00 94.19 227 ALA A C 1
ATOM 1866 O O . ALA A 1 227 ? 9.955 -10.319 -13.229 1.00 94.19 227 ALA A O 1
ATOM 1867 N N . LYS A 1 228 ? 12.146 -10.573 -13.641 1.00 94.94 228 LYS A N 1
ATOM 1868 C CA . LYS A 1 228 ? 12.179 -12.011 -13.327 1.00 94.94 228 LYS A CA 1
ATOM 1869 C C . LYS A 1 228 ? 11.768 -12.294 -11.883 1.00 94.94 228 LYS A C 1
ATOM 1871 O O . LYS A 1 228 ? 11.038 -13.254 -11.640 1.00 94.94 228 LYS A O 1
ATOM 1876 N N . ASN A 1 229 ? 12.207 -11.469 -10.932 1.00 94.81 229 ASN A N 1
ATOM 1877 C CA . ASN A 1 229 ? 11.835 -11.619 -9.529 1.00 94.81 229 ASN A CA 1
ATOM 1878 C C . ASN A 1 229 ? 10.329 -11.433 -9.312 1.00 94.81 229 ASN A C 1
ATOM 1880 O O . ASN A 1 229 ? 9.740 -12.280 -8.649 1.00 94.81 229 ASN A O 1
ATOM 1884 N N . PHE A 1 230 ? 9.705 -10.416 -9.919 1.00 94.31 230 PHE A N 1
ATOM 1885 C CA . PHE A 1 230 ? 8.249 -10.214 -9.844 1.00 94.31 230 PHE A CA 1
ATOM 1886 C C . PHE A 1 230 ? 7.460 -11.392 -10.430 1.00 94.31 230 PHE A C 1
ATOM 1888 O O . PHE A 1 230 ? 6.500 -11.855 -9.816 1.00 94.31 230 PHE A O 1
ATOM 1895 N N . ILE A 1 231 ? 7.904 -11.937 -11.570 1.00 93.75 231 ILE A N 1
ATOM 1896 C CA . ILE A 1 231 ? 7.280 -13.124 -12.177 1.00 93.75 231 ILE A CA 1
ATOM 1897 C C . ILE A 1 231 ? 7.412 -14.340 -11.251 1.00 93.75 231 ILE A C 1
ATOM 1899 O O . ILE A 1 231 ? 6.452 -15.083 -11.063 1.00 93.75 231 ILE A O 1
ATOM 1903 N N . ARG A 1 232 ? 8.589 -14.544 -10.645 1.00 95.56 232 ARG A N 1
ATOM 1904 C CA . ARG A 1 232 ? 8.849 -15.685 -9.756 1.00 95.56 232 ARG A CA 1
ATOM 1905 C C . A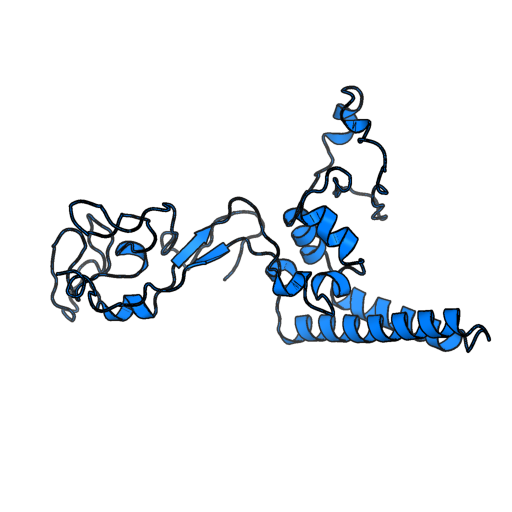RG A 1 232 ? 8.042 -15.618 -8.460 1.00 95.56 232 ARG A C 1
ATOM 1907 O O . ARG A 1 232 ? 7.596 -16.654 -7.982 1.00 95.56 232 ARG A O 1
ATOM 1914 N N . THR A 1 233 ? 7.890 -14.433 -7.873 1.00 94.69 233 THR A N 1
ATOM 1915 C CA . THR A 1 233 ? 7.151 -14.248 -6.614 1.00 94.69 233 THR A CA 1
ATOM 1916 C C . THR A 1 233 ? 5.647 -14.091 -6.815 1.00 94.69 233 THR A C 1
ATOM 1918 O O . THR A 1 233 ? 4.917 -14.087 -5.826 1.00 94.69 233 THR A O 1
ATOM 1921 N N . ASN A 1 234 ? 5.181 -13.984 -8.065 1.00 91.69 234 ASN A N 1
ATOM 1922 C CA . ASN A 1 234 ? 3.789 -13.694 -8.410 1.00 91.69 234 ASN A CA 1
ATOM 1923 C C . ASN A 1 234 ? 3.260 -12.441 -7.682 1.00 91.69 234 ASN A C 1
ATOM 1925 O O . ASN A 1 234 ? 2.138 -12.420 -7.175 1.00 91.69 234 ASN A O 1
ATOM 1929 N N . VAL A 1 235 ? 4.114 -11.418 -7.579 1.00 91.00 235 VAL A N 1
ATOM 1930 C CA . VAL A 1 235 ? 3.785 -10.118 -6.981 1.00 91.00 235 VAL A CA 1
ATOM 1931 C C . VAL A 1 235 ? 3.511 -9.125 -8.100 1.00 91.00 235 VAL A C 1
ATOM 1933 O O . VAL A 1 235 ? 4.261 -9.044 -9.071 1.00 91.00 235 VAL A O 1
ATOM 1936 N N . GLU A 1 236 ? 2.453 -8.339 -7.948 1.00 90.50 236 GLU A N 1
ATOM 1937 C CA . GLU A 1 236 ? 2.103 -7.298 -8.909 1.00 90.50 236 GLU A CA 1
ATOM 1938 C C . GLU A 1 236 ? 2.913 -6.021 -8.644 1.00 90.50 236 GLU A C 1
ATOM 1940 O O . GLU A 1 236 ? 3.058 -5.573 -7.503 1.00 90.50 236 GLU A O 1
ATOM 1945 N N . ALA A 1 237 ? 3.424 -5.398 -9.709 1.00 91.56 237 ALA A N 1
ATOM 1946 C CA . ALA A 1 237 ? 4.216 -4.173 -9.602 1.00 91.56 237 ALA A CA 1
ATOM 1947 C C . ALA A 1 237 ? 3.402 -2.994 -9.033 1.00 91.56 237 ALA A C 1
ATOM 1949 O O . ALA A 1 237 ? 3.954 -2.138 -8.340 1.00 91.56 237 ALA A O 1
ATOM 1950 N N . GLU A 1 238 ? 2.084 -2.966 -9.263 1.00 91.50 238 GLU A N 1
ATOM 1951 C CA . GLU A 1 238 ? 1.196 -1.919 -8.746 1.00 91.50 238 GLU A CA 1
ATOM 1952 C C . GLU A 1 238 ? 1.154 -1.852 -7.209 1.00 91.50 238 GLU A C 1
ATOM 1954 O O . GLU A 1 238 ? 0.882 -0.785 -6.660 1.00 91.50 238 GLU A O 1
ATOM 1959 N N . TRP A 1 239 ? 1.507 -2.932 -6.497 1.00 92.25 239 TRP A N 1
ATOM 1960 C CA . TRP A 1 239 ? 1.515 -2.963 -5.026 1.00 92.25 239 TRP A CA 1
ATOM 1961 C C . TRP A 1 239 ? 2.636 -2.123 -4.400 1.00 92.25 239 TRP A C 1
ATOM 1963 O O . TRP A 1 239 ? 2.623 -1.873 -3.195 1.00 92.25 239 TRP A O 1
ATOM 1973 N N . MET A 1 240 ? 3.590 -1.629 -5.200 1.00 93.06 240 MET A N 1
ATOM 1974 C CA . MET A 1 240 ? 4.539 -0.602 -4.750 1.00 93.06 240 MET A CA 1
ATOM 1975 C C . MET A 1 240 ? 3.847 0.741 -4.445 1.00 93.06 240 MET A C 1
ATOM 1977 O O . MET A 1 240 ? 4.418 1.593 -3.752 1.00 93.06 240 MET A O 1
ATOM 1981 N N . VAL A 1 241 ? 2.620 0.927 -4.946 1.00 92.56 241 VAL A N 1
ATOM 1982 C CA . VAL A 1 241 ? 1.742 2.053 -4.640 1.00 92.56 241 VAL A CA 1
ATOM 1983 C C . VAL A 1 241 ? 0.653 1.603 -3.664 1.00 92.56 241 VAL A C 1
ATOM 1985 O O . VAL A 1 241 ? -0.212 0.787 -3.974 1.00 92.56 241 VAL A O 1
ATOM 1988 N N . LEU A 1 242 ? 0.677 2.171 -2.464 1.00 92.00 242 LEU A N 1
ATOM 1989 C CA . LEU A 1 242 ? -0.241 1.852 -1.383 1.00 92.00 242 LEU A CA 1
ATOM 1990 C C . LEU A 1 242 ? -1.573 2.578 -1.559 1.00 92.00 242 LEU A C 1
ATOM 1992 O O . LEU A 1 242 ? -1.616 3.800 -1.667 1.00 92.00 242 LEU A O 1
ATOM 1996 N N . CYS A 1 243 ? -2.670 1.827 -1.500 1.00 90.94 243 CYS A N 1
ATOM 1997 C CA . CYS A 1 243 ? -4.023 2.372 -1.303 1.00 90.94 243 CYS A CA 1
ATOM 1998 C C . CYS A 1 243 ? -4.503 2.212 0.151 1.00 90.94 243 CYS A C 1
ATOM 2000 O O . CYS A 1 243 ? -5.502 2.801 0.559 1.00 90.94 243 CYS A O 1
ATOM 2002 N N . LEU A 1 244 ? -3.786 1.401 0.932 1.00 91.44 244 LEU A N 1
ATOM 2003 C CA . LEU A 1 244 ? -4.069 1.096 2.327 1.00 91.44 244 LEU A CA 1
ATOM 2004 C C . LEU A 1 244 ? -2.797 1.273 3.138 1.00 91.44 244 LEU A C 1
ATOM 2006 O O . LEU A 1 244 ? -1.739 0.788 2.738 1.00 91.44 244 LEU A O 1
ATOM 2010 N N . SER A 1 245 ? -2.920 1.932 4.284 1.00 92.31 245 SER A N 1
ATOM 2011 C CA . SER A 1 245 ? -1.838 2.043 5.255 1.00 92.31 245 SER A CA 1
ATOM 2012 C C . SER A 1 245 ? -2.136 1.140 6.452 1.00 92.31 245 SER A C 1
ATOM 2014 O O . SER A 1 245 ? -3.152 1.357 7.117 1.00 92.31 245 SER A O 1
ATOM 2016 N N . PRO A 1 246 ? -1.317 0.114 6.735 1.00 92.12 246 PRO A N 1
ATOM 2017 C CA . PRO A 1 246 ? -1.530 -0.737 7.897 1.00 92.12 246 PRO A CA 1
ATOM 2018 C C . PRO A 1 246 ? -1.305 0.050 9.195 1.00 92.12 246 PRO A C 1
ATOM 2020 O O . PRO A 1 246 ? -0.359 0.827 9.316 1.00 92.12 246 PRO A O 1
ATOM 2023 N N . VAL A 1 247 ? -2.160 -0.190 10.187 1.00 91.62 247 VAL A N 1
ATOM 2024 C CA . VAL A 1 247 ? -2.025 0.344 11.545 1.00 91.62 247 VAL A CA 1
ATOM 2025 C C . VAL A 1 247 ? -1.529 -0.776 12.444 1.00 91.62 247 VAL A C 1
ATOM 2027 O O . VAL A 1 247 ? -2.147 -1.840 12.540 1.00 91.62 247 VAL A O 1
ATOM 2030 N N . LEU A 1 248 ? -0.391 -0.531 13.089 1.00 90.69 248 LEU A N 1
ATOM 2031 C CA . LEU A 1 248 ? 0.209 -1.489 14.006 1.00 90.69 248 LEU A CA 1
ATOM 2032 C C . LEU A 1 248 ? -0.721 -1.764 15.197 1.00 90.69 248 LEU A C 1
ATOM 2034 O O . LEU A 1 248 ? -1.414 -0.851 15.654 1.00 90.69 248 LEU A O 1
ATOM 2038 N N . PRO A 1 249 ? -0.717 -3.003 15.721 1.00 90.19 249 PRO A N 1
ATOM 2039 C CA . PRO A 1 249 ? -1.458 -3.336 16.925 1.00 90.19 249 PRO A CA 1
ATOM 2040 C C . PRO A 1 249 ? -1.018 -2.419 18.074 1.00 90.19 249 PRO A C 1
ATOM 2042 O O . PRO A 1 249 ? 0.189 -2.203 18.257 1.00 90.19 249 PRO A O 1
ATOM 2045 N N . PRO A 1 250 ? -1.956 -1.887 18.874 1.00 85.06 250 PRO A N 1
ATOM 2046 C CA . PRO A 1 250 ? -1.610 -1.088 20.028 1.00 85.06 250 PRO A CA 1
ATOM 2047 C C . PRO A 1 250 ? -0.857 -1.971 21.016 1.00 85.06 250 PRO A C 1
ATOM 2049 O O . PRO A 1 250 ? -1.384 -2.952 21.549 1.00 85.06 250 PRO A O 1
ATOM 2052 N N . ARG A 1 251 ? 0.406 -1.624 21.260 1.00 68.56 251 ARG A N 1
ATOM 2053 C CA . ARG A 1 251 ? 1.205 -2.298 22.274 1.00 68.56 251 ARG A CA 1
ATOM 2054 C C . ARG A 1 251 ? 0.477 -2.142 23.608 1.00 68.56 251 ARG A C 1
ATOM 2056 O O . ARG A 1 251 ? 0.046 -1.045 23.956 1.00 68.56 251 ARG A O 1
ATOM 2063 N N . ILE A 1 252 ? 0.323 -3.244 24.341 1.00 54.25 252 ILE A N 1
ATOM 2064 C CA . ILE A 1 252 ? -0.103 -3.189 25.740 1.00 54.25 252 ILE A CA 1
ATOM 2065 C C . ILE A 1 252 ? 1.078 -2.587 26.499 1.00 54.25 252 ILE A C 1
ATOM 2067 O O . ILE A 1 252 ? 1.922 -3.310 27.024 1.00 54.25 252 ILE A O 1
ATOM 2071 N N . GLU A 1 253 ? 1.202 -1.265 26.475 1.00 45.03 253 GLU A N 1
ATOM 2072 C CA . GLU A 1 253 ? 1.903 -0.582 27.544 1.00 45.03 253 GLU A 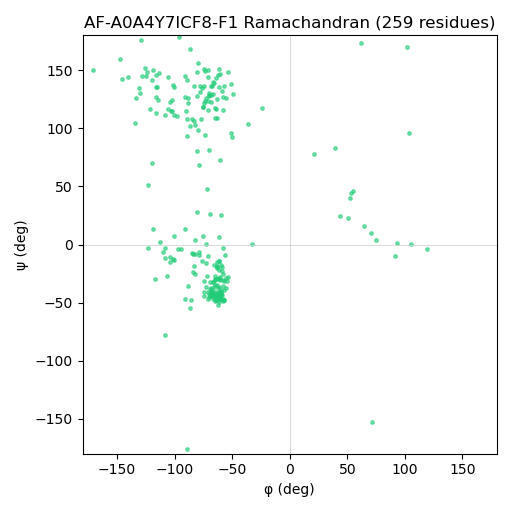CA 1
ATOM 2073 C C . GLU A 1 253 ? 1.051 -0.825 28.781 1.00 45.03 253 GLU A C 1
ATOM 2075 O O . GLU A 1 253 ? -0.094 -0.388 28.882 1.00 45.03 253 GLU A O 1
ATOM 2080 N N . THR A 1 254 ? 1.578 -1.658 29.670 1.00 37.44 254 THR A N 1
ATOM 2081 C CA . THR A 1 254 ? 1.145 -1.738 31.056 1.00 37.44 254 THR A CA 1
ATOM 2082 C C . THR A 1 254 ? 1.163 -0.326 31.618 1.00 37.44 254 THR A C 1
ATOM 2084 O O . THR A 1 254 ? 2.225 0.174 31.971 1.00 37.44 254 THR A O 1
ATOM 2087 N N . ASP A 1 255 ? 0.000 0.313 31.590 1.00 36.88 255 ASP A N 1
ATOM 2088 C CA . ASP A 1 255 ? -0.440 1.417 32.430 1.00 36.88 255 ASP A CA 1
ATOM 2089 C C . ASP A 1 255 ? 0.709 2.199 33.099 1.00 36.88 255 ASP A C 1
ATOM 2091 O O . ASP A 1 255 ? 1.027 2.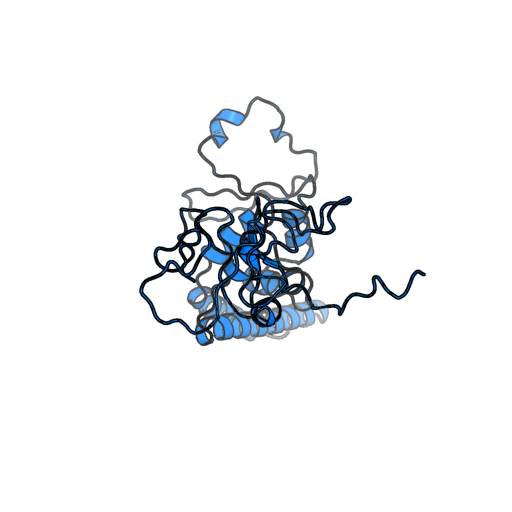025 34.275 1.00 36.88 255 ASP A O 1
ATOM 2095 N N . HIS A 1 256 ? 1.376 3.071 32.337 1.00 40.66 256 HIS A N 1
ATOM 2096 C CA . HIS A 1 256 ? 2.314 4.044 32.906 1.00 40.66 256 HIS A CA 1
ATOM 2097 C C . HIS A 1 256 ? 1.592 5.210 33.607 1.00 40.66 256 HIS A C 1
ATOM 2099 O O . HIS A 1 256 ? 2.253 6.142 34.067 1.00 40.66 256 HIS A O 1
ATOM 2105 N N . SER A 1 257 ? 0.262 5.149 33.761 1.00 43.53 257 SER A N 1
ATOM 2106 C CA . SER A 1 257 ? -0.508 6.125 34.542 1.00 43.53 257 SER A CA 1
ATOM 2107 C C . SER A 1 257 ? -0.118 6.162 36.030 1.00 43.53 257 SER A C 1
ATOM 2109 O O . SER A 1 257 ? -0.376 7.161 36.689 1.00 43.53 257 SER A O 1
ATOM 2111 N N . ASN A 1 258 ? 0.622 5.162 36.532 1.00 38.97 258 ASN A N 1
ATOM 2112 C CA . ASN A 1 258 ? 1.200 5.155 37.884 1.00 38.97 258 ASN A CA 1
ATOM 2113 C C . ASN A 1 258 ? 2.631 5.731 37.990 1.00 38.97 258 ASN A C 1
ATOM 2115 O O . ASN A 1 258 ? 3.296 5.497 38.997 1.00 38.97 258 ASN A O 1
ATOM 2119 N N . ARG A 1 259 ? 3.159 6.439 36.977 1.00 36.50 259 ARG A N 1
ATOM 2120 C CA . ARG A 1 259 ? 4.523 7.023 37.033 1.00 36.50 259 ARG A CA 1
ATOM 2121 C C . ARG A 1 259 ? 4.571 8.558 37.064 1.00 36.50 259 ARG A C 1
ATOM 2123 O O . ARG A 1 259 ? 5.657 9.122 37.101 1.00 36.50 259 ARG A O 1
ATOM 2130 N N . TRP A 1 260 ? 3.414 9.216 37.090 1.00 33.78 260 TRP A N 1
ATOM 2131 C CA . TRP A 1 260 ? 3.290 10.669 37.264 1.00 33.78 260 TRP A CA 1
ATOM 2132 C C . TRP A 1 260 ? 2.403 11.001 38.473 1.00 33.78 260 TRP A C 1
ATOM 2134 O O . TRP A 1 260 ? 1.436 11.751 38.354 1.00 33.78 260 TRP A O 1
ATOM 2144 N N . GLY A 1 261 ? 2.720 10.388 39.615 1.00 34.53 261 GLY A N 1
ATOM 2145 C CA . GLY A 1 261 ? 2.201 10.731 40.939 1.00 34.53 261 GLY A CA 1
ATOM 2146 C C . GLY A 1 261 ? 3.355 11.000 41.888 1.00 34.53 261 GLY A C 1
ATOM 2147 O O . GLY A 1 261 ? 4.386 10.305 41.734 1.00 34.53 261 GLY A O 1
#

Solvent-accessible surface area (backbone atoms only — not comp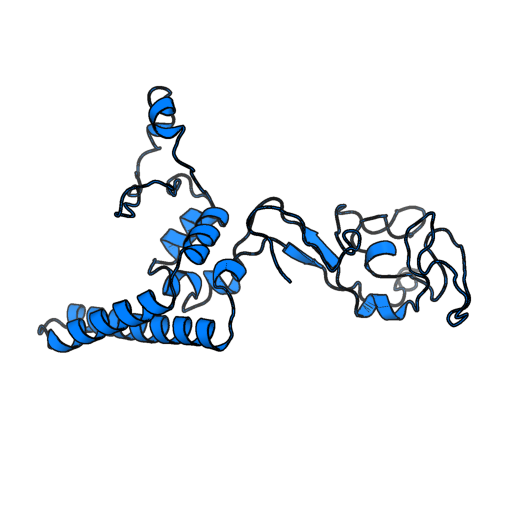arable to full-atom values): 15526 Å² total; per-residue (Å²): 136,68,77,52,94,86,47,102,57,75,66,63,80,100,46,78,82,78,22,62,43,80,42,94,47,46,58,40,90,88,74,72,43,54,27,86,42,12,74,56,11,32,58,43,30,34,16,87,44,60,17,30,34,94,86,66,58,70,51,75,80,81,69,88,59,99,63,76,65,43,40,90,87,71,52,17,41,62,40,57,29,72,44,19,67,72,33,53,33,28,30,79,46,94,60,48,39,63,43,60,72,41,58,74,35,87,80,24,55,54,29,47,75,70,72,44,61,60,68,64,55,46,31,27,50,71,56,38,92,54,47,76,65,43,77,51,69,100,60,101,65,92,70,72,74,70,72,48,94,49,82,66,72,73,81,49,88,86,56,64,81,84,47,74,82,43,56,66,36,60,32,32,48,35,54,30,52,53,40,63,71,57,56,54,66,59,51,37,55,53,40,51,52,54,48,50,55,69,61,71,68,58,85,82,83,46,74,68,59,48,52,49,52,53,52,50,45,55,48,38,54,52,34,39,52,51,39,52,48,32,65,74,68,72,51,65,66,31,68,55,35,35,50,60,45,79,35,76,37,56,72,84,69,78,70,67,80,81,72,81,120

pLDDT: mean 75.58, std 21.43, range [24.94, 95.56]

Foldseek 3Di:
DDDDPPDPDDDPDPDPDAFEQDDCFAADPPPRQGDDSHLQHCLRLNDQAAQADSVGDGDDPPPPPPDDQADPPRRGGRGHSVSLQPGKHKYQAPDWAFDCCQLVDVVHVLCLQVVHDSVLLCCQQVVPQFNWWDWDDPDPDRDRPPRPPDRPPVVPPPCVVVCPPTDTDTHLRSSLVVLQPDDLVVLLVVLVVVLVVLVPPPDPVDPVVVVVSVVSNVSSVVSNVSSVVCVVVVHRRSVSIDSMGMRRRPPPPPDPVVVPD

InterPro domains:
  IPR007080 RNA polymerase Rpb1, domain 1 [PF04997] (18-252)
  IPR044893 RNA polymerase Rpb1, clamp domain superfamily [G3DSA:4.10.860.120] (15-135)
  IPR045867 DNA-directed RNA polymerase, subunit beta-prime [PTHR19376] (26-253)

Mean predicted aligned error: 12.23 Å

Organism: Papaver somniferum (NCBI:txid3469)

Nearest PDB structures (foldseek):
  8xzv-assembly1_C  TM=8.591E-01  e=2.607E-29  Spinacia oleracea
  8rdj-assembly1_D  TM=7.489E-01  e=4.058E-30  Sinapis alba
  8r6s-assembly1_D  TM=7.444E-01  e=2.940E-29  Sinapis alba
  8ras-assembly1_D  TM=7.149E-01  e=4.250E-24  Sinapis alba
  8qma-assembly1_T  TM=6.996E-01  e=2.215E-19  Sinapis alba

Sequence (261 aa):
MKLDRNESKIFFYDRPVVGEVTKPYTFHYKTNKPEKDGLFCERIFGPIKSGICACGNYRVIGDEKEDPKFCEQCGVEFVDSRIRRYQMGYIKLACPITHVWYLKSLPSYIANLLDKPIKELEGLIYCDVGEILYYKGTYPKFSFAKTVAKKPTFLRLRGFDTFRNREISIGASAIREQLADLDLRLIIDCSLVEWKELGEEGPTGNEWEDRKIVRRKNFLVRRMELAKNFIRTNVEAEWMVLCLSPVLPPRIETDHSNRWG